Protein AF-A0AAD4DX85-F1 (afdb_monomer)

Structure (mmCIF, N/CA/C/O backbone):
data_AF-A0AAD4DX85-F1
#
_entry.id   AF-A0AAD4DX85-F1
#
loop_
_atom_site.group_PDB
_atom_site.id
_atom_site.type_symbol
_atom_site.label_atom_id
_atom_site.label_alt_id
_atom_site.label_comp_id
_atom_site.label_asym_id
_atom_site.label_entity_id
_atom_site.label_seq_id
_atom_site.pdbx_PDB_ins_code
_atom_site.Cartn_x
_atom_site.Cartn_y
_atom_site.Cartn_z
_atom_site.occupancy
_atom_site.B_iso_or_equiv
_atom_site.auth_seq_id
_atom_site.auth_comp_id
_atom_site.auth_asym_id
_atom_site.auth_atom_id
_atom_site.pdbx_PDB_model_num
ATOM 1 N N . MET A 1 1 ? 12.065 1.877 -24.919 1.00 55.09 1 MET A N 1
ATOM 2 C CA . MET A 1 1 ? 12.012 2.393 -23.532 1.00 55.09 1 MET A CA 1
ATOM 3 C C . MET A 1 1 ? 12.145 1.267 -22.527 1.00 55.09 1 MET A C 1
ATOM 5 O O . MET A 1 1 ? 13.193 1.186 -21.916 1.00 55.09 1 MET A O 1
ATOM 9 N N . VAL A 1 2 ? 11.171 0.356 -22.414 1.00 57.22 2 VAL A N 1
ATOM 10 C CA . VAL A 1 2 ? 11.347 -0.847 -21.574 1.00 57.22 2 VAL A CA 1
ATOM 11 C C . VAL A 1 2 ? 12.544 -1.680 -22.058 1.00 57.22 2 VAL A C 1
ATOM 13 O O . VAL A 1 2 ? 13.349 -2.118 -21.251 1.00 57.22 2 VAL A O 1
ATOM 16 N N . ASP A 1 3 ? 12.752 -1.772 -23.375 1.00 58.81 3 ASP A N 1
ATOM 17 C CA . ASP A 1 3 ? 13.933 -2.438 -23.949 1.00 58.81 3 ASP A CA 1
ATOM 18 C C . ASP A 1 3 ? 15.258 -1.731 -23.606 1.00 58.81 3 ASP A C 1
ATOM 20 O O . ASP A 1 3 ? 16.285 -2.385 -23.517 1.00 58.81 3 ASP A O 1
ATOM 24 N N . TYR A 1 4 ? 15.232 -0.417 -23.342 1.00 59.56 4 TYR A N 1
ATOM 25 C CA . TYR A 1 4 ? 16.415 0.343 -22.914 1.00 59.56 4 TYR A CA 1
ATOM 26 C C . TYR A 1 4 ? 16.796 0.020 -21.460 1.00 59.56 4 TYR A C 1
ATOM 28 O O . TYR A 1 4 ? 17.973 0.045 -21.131 1.00 59.56 4 TYR A O 1
ATOM 36 N N . LEU A 1 5 ? 15.838 -0.367 -20.602 1.00 59.44 5 LEU A N 1
ATOM 37 C CA . LEU A 1 5 ? 16.135 -0.853 -19.243 1.00 59.44 5 LEU A CA 1
ATOM 38 C C . LEU A 1 5 ? 16.925 -2.167 -19.235 1.00 59.44 5 LEU A C 1
ATOM 40 O O . LEU A 1 5 ? 17.551 -2.481 -18.226 1.00 59.44 5 LEU A O 1
ATOM 44 N N . ASN A 1 6 ? 16.920 -2.932 -20.333 1.00 59.62 6 ASN A N 1
ATOM 45 C CA . ASN A 1 6 ? 17.758 -4.127 -20.438 1.00 59.62 6 ASN A CA 1
ATOM 46 C C . ASN A 1 6 ? 19.248 -3.788 -20.553 1.00 59.62 6 ASN A C 1
ATOM 48 O O . ASN A 1 6 ? 20.067 -4.549 -20.040 1.00 59.62 6 ASN A O 1
ATOM 52 N N . ASP A 1 7 ? 19.579 -2.644 -21.153 1.00 56.16 7 ASP A N 1
ATOM 53 C CA . ASP A 1 7 ? 20.959 -2.205 -21.387 1.00 56.16 7 ASP A CA 1
ATOM 54 C C . ASP A 1 7 ? 21.532 -1.384 -20.210 1.00 56.16 7 ASP A C 1
ATOM 56 O O . ASP A 1 7 ? 22.743 -1.196 -20.107 1.00 56.16 7 ASP A O 1
ATOM 60 N N . ILE A 1 8 ? 20.687 -0.955 -19.261 1.00 54.12 8 ILE A N 1
ATOM 61 C CA . ILE A 1 8 ? 21.055 -0.090 -18.117 1.00 54.12 8 ILE A CA 1
ATOM 62 C C . ILE A 1 8 ? 21.636 -0.883 -16.925 1.00 54.12 8 ILE A C 1
ATOM 64 O O . ILE A 1 8 ? 21.691 -0.429 -15.788 1.00 54.12 8 ILE A O 1
ATOM 68 N N . TYR A 1 9 ? 22.171 -2.076 -17.189 1.00 52.00 9 TYR A N 1
ATOM 69 C CA . TYR A 1 9 ? 23.154 -2.690 -16.286 1.00 52.00 9 TYR A CA 1
ATOM 70 C C . TYR A 1 9 ? 24.551 -2.044 -16.403 1.00 52.00 9 TYR A C 1
ATOM 72 O O . TYR A 1 9 ? 25.460 -2.416 -15.668 1.00 52.00 9 TYR A O 1
ATOM 80 N N . SER A 1 10 ? 24.725 -1.083 -17.316 1.00 54.19 10 SER A N 1
ATOM 81 C CA . SER A 1 10 ? 25.970 -0.350 -17.553 1.00 54.19 10 SER A CA 1
ATOM 82 C C . SER A 1 10 ? 25.937 1.023 -16.874 1.00 54.19 10 SER A C 1
ATOM 84 O O . SER A 1 10 ? 25.519 1.965 -17.532 1.00 54.19 10 SER A O 1
ATOM 86 N N . ASP A 1 11 ? 26.372 1.126 -15.609 1.00 59.41 11 ASP A N 1
ATOM 87 C CA . ASP A 1 11 ? 26.824 2.319 -14.841 1.00 59.41 11 ASP A CA 1
ATOM 88 C C . ASP A 1 11 ? 26.038 3.662 -14.911 1.00 59.41 11 ASP A C 1
ATOM 90 O O . ASP A 1 11 ? 26.372 4.605 -14.194 1.00 59.41 11 ASP A O 1
ATOM 94 N N . ASP A 1 12 ? 24.984 3.784 -15.717 1.00 72.44 12 ASP A N 1
ATOM 95 C CA . ASP A 1 12 ? 24.254 5.021 -15.993 1.00 72.44 12 ASP A CA 1
ATOM 96 C C . ASP A 1 12 ? 22.939 5.042 -15.212 1.00 72.44 12 ASP A C 1
ATOM 98 O O . ASP A 1 12 ? 21.836 4.800 -15.716 1.00 72.44 12 ASP A O 1
ATOM 102 N N . HIS A 1 13 ? 23.088 5.290 -13.914 1.00 72.00 13 HIS A N 1
ATOM 103 C CA . HIS A 1 13 ? 21.969 5.421 -12.992 1.00 72.00 13 HIS A CA 1
ATOM 104 C C . HIS A 1 13 ? 21.065 6.621 -13.329 1.00 72.00 13 HIS A C 1
ATOM 106 O O . HIS A 1 13 ? 19.869 6.564 -13.059 1.00 72.00 13 HIS A O 1
ATOM 112 N N . GLU A 1 14 ? 21.576 7.666 -13.982 1.00 76.81 14 GLU A N 1
ATOM 113 C CA . GLU A 1 14 ? 20.769 8.831 -14.370 1.00 76.81 14 GLU A CA 1
ATOM 114 C C . GLU A 1 14 ? 19.783 8.473 -15.492 1.00 76.81 14 GLU A C 1
ATOM 116 O O . GLU A 1 14 ? 18.582 8.726 -15.379 1.00 76.81 14 GLU A O 1
ATOM 121 N N . ALA A 1 15 ? 20.242 7.766 -16.531 1.00 77.75 15 ALA A N 1
ATOM 122 C CA . ALA A 1 15 ? 19.347 7.283 -17.584 1.00 77.75 15 ALA A CA 1
ATOM 123 C C . ALA A 1 15 ? 18.287 6.304 -17.041 1.00 77.75 15 ALA A C 1
ATOM 125 O O . ALA A 1 15 ? 17.124 6.344 -17.456 1.00 77.75 15 ALA A O 1
ATOM 126 N N . ALA A 1 16 ? 18.665 5.440 -16.088 1.00 76.19 16 ALA A N 1
ATOM 127 C CA . ALA A 1 16 ? 17.730 4.529 -15.423 1.00 76.19 16 ALA A CA 1
ATOM 128 C C . ALA A 1 16 ? 16.630 5.293 -14.673 1.00 76.19 16 ALA A C 1
ATOM 130 O O . ALA A 1 16 ? 15.452 4.937 -14.758 1.00 76.19 16 ALA A O 1
ATOM 131 N N . TYR A 1 17 ? 17.023 6.347 -13.957 1.00 77.12 17 TYR A N 1
ATOM 132 C CA . TYR A 1 17 ? 16.130 7.205 -13.190 1.00 77.12 17 TYR A CA 1
ATOM 133 C C . TYR A 1 17 ? 15.088 7.877 -14.092 1.00 77.12 17 TYR A C 1
ATOM 135 O O . TYR A 1 17 ? 13.884 7.735 -13.853 1.00 77.12 17 TYR A O 1
ATOM 143 N N . ASP A 1 18 ? 15.533 8.523 -15.172 1.00 79.06 18 ASP A N 1
ATOM 144 C CA . ASP A 1 18 ? 14.651 9.200 -16.129 1.00 79.06 18 ASP A CA 1
ATOM 145 C C . ASP A 1 18 ? 13.662 8.230 -16.782 1.00 79.06 18 ASP A C 1
ATOM 147 O O . ASP A 1 18 ? 12.478 8.540 -16.947 1.00 79.06 18 ASP A O 1
ATOM 151 N N . ILE A 1 19 ? 14.119 7.020 -17.117 1.00 80.88 19 ILE A N 1
ATOM 152 C CA . ILE A 1 19 ? 13.256 6.002 -17.717 1.00 80.88 19 ILE A CA 1
ATOM 153 C C . ILE A 1 19 ? 12.228 5.481 -16.712 1.00 80.88 19 ILE A C 1
ATOM 155 O O . ILE A 1 19 ? 11.072 5.307 -17.095 1.00 80.88 19 ILE A O 1
ATOM 159 N N . LEU A 1 20 ? 12.594 5.261 -15.446 1.00 78.69 20 LEU A N 1
ATOM 160 C CA . LEU A 1 20 ? 11.643 4.851 -14.406 1.00 78.69 20 LEU A CA 1
ATOM 161 C C . LEU A 1 20 ? 10.568 5.919 -14.182 1.00 78.69 20 LEU A C 1
ATOM 163 O O . LEU A 1 20 ? 9.380 5.589 -14.149 1.00 78.69 20 LEU A O 1
ATOM 167 N N . LEU A 1 21 ? 10.962 7.194 -14.108 1.00 74.19 21 LEU A N 1
ATOM 168 C CA . LEU A 1 21 ? 10.012 8.301 -14.008 1.00 74.19 21 LEU A CA 1
ATOM 169 C C . LEU A 1 21 ? 9.076 8.347 -15.216 1.00 74.19 21 LEU A C 1
ATOM 171 O O . LEU A 1 21 ? 7.859 8.420 -15.050 1.00 74.19 21 LEU A O 1
ATOM 175 N N . LEU A 1 22 ? 9.626 8.254 -16.427 1.00 78.75 22 LEU A N 1
ATOM 176 C CA . LEU A 1 22 ? 8.833 8.308 -17.650 1.00 78.75 22 LEU A CA 1
ATOM 177 C C . LEU A 1 22 ? 7.888 7.104 -17.759 1.00 78.75 22 LEU A C 1
ATOM 179 O O . LEU A 1 22 ? 6.725 7.276 -18.115 1.00 78.75 22 LEU A O 1
ATOM 183 N N . LEU A 1 23 ? 8.331 5.899 -17.397 1.00 72.88 23 LEU A N 1
ATOM 184 C CA . LEU A 1 23 ? 7.483 4.704 -17.400 1.00 72.88 23 LEU A CA 1
ATOM 185 C C . LEU A 1 23 ? 6.341 4.792 -16.386 1.00 72.88 23 LEU A C 1
ATOM 187 O O . LEU A 1 23 ? 5.237 4.367 -16.711 1.00 72.88 23 LEU A O 1
ATOM 191 N N . GLY A 1 24 ? 6.568 5.402 -15.218 1.00 67.00 24 GLY A N 1
ATOM 192 C CA . GLY A 1 24 ? 5.498 5.687 -14.257 1.00 67.00 24 GLY A CA 1
ATOM 193 C C . GLY A 1 24 ? 4.397 6.582 -14.840 1.00 67.00 24 GLY A C 1
ATOM 194 O O . GLY A 1 24 ? 3.227 6.420 -14.515 1.00 67.00 24 GLY A O 1
ATOM 195 N N . THR A 1 25 ? 4.736 7.490 -15.759 1.00 68.44 25 THR A N 1
ATOM 196 C CA . THR A 1 25 ? 3.749 8.400 -16.371 1.00 68.44 25 THR A CA 1
ATOM 197 C C . THR A 1 25 ? 2.939 7.785 -17.513 1.00 68.44 25 THR A C 1
ATOM 199 O O . THR A 1 25 ? 1.884 8.316 -17.870 1.00 68.44 25 THR A O 1
ATOM 202 N N . ILE A 1 26 ? 3.386 6.666 -18.095 1.00 63.41 26 ILE A N 1
ATOM 203 C CA . ILE A 1 26 ? 2.712 6.044 -19.241 1.00 63.41 26 ILE A CA 1
ATOM 204 C C . ILE A 1 26 ? 1.603 5.122 -18.724 1.00 63.41 26 ILE A C 1
ATOM 206 O O . ILE A 1 26 ? 1.774 3.910 -18.598 1.00 63.41 26 ILE A O 1
ATOM 210 N N . LYS A 1 27 ? 0.428 5.698 -18.452 1.00 55.97 27 LYS A N 1
ATOM 211 C CA . LYS A 1 27 ? -0.787 4.918 -18.188 1.00 55.97 27 LYS A CA 1
ATOM 212 C C . LYS A 1 27 ? -1.213 4.154 -19.449 1.00 55.97 27 LYS A C 1
ATOM 214 O O . LYS A 1 27 ? -1.561 4.755 -20.464 1.00 55.97 27 LYS A O 1
ATOM 219 N N . GLY A 1 28 ? -1.217 2.823 -19.370 1.00 58.88 28 GLY A N 1
ATOM 220 C CA . GLY A 1 28 ? -2.165 1.995 -20.124 1.00 58.88 28 GLY A CA 1
ATOM 221 C C . GLY A 1 28 ? -1.907 1.689 -21.608 1.00 58.88 28 GLY A C 1
ATOM 222 O O . GLY A 1 28 ? -2.867 1.647 -22.370 1.00 58.88 28 GLY A O 1
ATOM 223 N N . SER A 1 29 ? -0.681 1.399 -22.068 1.00 54.22 29 SER A N 1
ATOM 224 C CA . SER A 1 29 ? -0.521 0.840 -23.438 1.00 54.22 29 SER A CA 1
ATOM 225 C C . SER A 1 29 ? 0.680 -0.087 -23.674 1.00 54.22 29 SER A C 1
ATOM 227 O O . SER A 1 29 ? 1.169 -0.229 -24.799 1.00 54.22 29 SER A O 1
ATOM 229 N N . CYS A 1 30 ? 1.166 -0.773 -22.640 1.00 64.62 30 CYS A N 1
ATOM 230 C CA . CYS A 1 30 ? 2.193 -1.797 -22.828 1.00 64.62 30 CYS A CA 1
ATOM 231 C C . CYS A 1 30 ? 1.563 -3.122 -23.281 1.00 64.62 30 CYS A C 1
ATOM 233 O O . CYS A 1 30 ? 0.614 -3.609 -22.679 1.00 64.62 30 CYS A O 1
ATOM 235 N N . SER A 1 31 ? 2.124 -3.745 -24.323 1.00 73.69 31 SER A N 1
ATOM 236 C CA . SER A 1 31 ? 1.827 -5.149 -24.644 1.00 73.69 31 SER A CA 1
ATOM 237 C C . SER A 1 31 ? 2.164 -6.052 -23.444 1.00 73.69 31 SER A C 1
ATOM 239 O O . SER A 1 31 ? 3.129 -5.727 -22.747 1.00 73.69 31 SER A O 1
ATOM 241 N N . PRO A 1 32 ? 1.521 -7.222 -23.265 1.00 73.19 32 PRO A N 1
ATOM 242 C CA . PRO A 1 32 ? 1.773 -8.110 -22.120 1.00 73.19 32 PRO A CA 1
ATOM 243 C C . PRO A 1 32 ? 3.260 -8.416 -21.866 1.00 73.19 32 PRO A C 1
ATOM 245 O O . PRO A 1 32 ? 3.743 -8.289 -20.746 1.00 73.19 32 PRO A O 1
ATOM 248 N N . ALA A 1 33 ? 4.041 -8.683 -22.920 1.00 74.56 33 ALA A N 1
ATOM 249 C CA . ALA A 1 33 ? 5.487 -8.915 -22.804 1.00 74.56 33 ALA A CA 1
ATOM 250 C C . ALA A 1 33 ? 6.266 -7.708 -22.236 1.00 74.56 33 ALA A C 1
ATOM 252 O O . ALA A 1 33 ? 7.213 -7.869 -21.470 1.00 74.56 33 ALA A O 1
ATOM 253 N N . LYS A 1 34 ? 5.850 -6.484 -22.582 1.00 79.50 34 LYS A N 1
ATOM 254 C CA . LYS A 1 34 ? 6.447 -5.242 -22.064 1.00 79.50 34 LYS A CA 1
ATOM 255 C C . LYS A 1 34 ? 6.016 -4.967 -20.629 1.00 79.50 34 LYS A C 1
ATOM 257 O O . LYS A 1 34 ? 6.797 -4.398 -19.881 1.00 79.50 34 LYS A O 1
ATOM 262 N N . GLN A 1 35 ? 4.804 -5.373 -20.251 1.00 79.31 35 GLN A N 1
ATOM 263 C CA . GLN A 1 35 ? 4.334 -5.293 -18.871 1.00 79.31 35 GLN A CA 1
ATOM 264 C C . GLN A 1 35 ? 5.124 -6.244 -17.970 1.00 79.31 35 GLN A C 1
ATOM 266 O O . GLN A 1 35 ? 5.597 -5.818 -16.922 1.00 79.31 35 GLN A O 1
ATOM 271 N N . HIS A 1 36 ? 5.347 -7.487 -18.411 1.00 82.94 36 HIS A N 1
ATOM 272 C CA . HIS A 1 36 ? 6.206 -8.431 -17.695 1.00 82.94 36 HIS A CA 1
ATOM 273 C C . HIS A 1 36 ? 7.599 -7.848 -17.462 1.00 82.94 36 HIS A C 1
ATOM 275 O O . HIS A 1 36 ? 8.056 -7.763 -16.325 1.00 82.94 36 HIS A O 1
ATOM 281 N N . LEU A 1 37 ? 8.235 -7.365 -18.533 1.00 83.06 37 LEU A N 1
ATOM 282 C CA . LEU A 1 37 ? 9.565 -6.779 -18.442 1.00 83.06 37 LEU A CA 1
ATOM 283 C C . LEU A 1 37 ? 9.593 -5.517 -17.564 1.00 83.06 37 LEU A C 1
ATOM 285 O O . LEU A 1 37 ? 10.543 -5.305 -16.820 1.00 83.06 37 LEU A O 1
ATOM 289 N N . PHE A 1 38 ? 8.552 -4.688 -17.616 1.00 84.19 38 PHE A N 1
ATOM 290 C CA . PHE A 1 38 ? 8.436 -3.509 -16.761 1.00 84.19 38 PHE A CA 1
ATOM 291 C C . PHE A 1 38 ? 8.401 -3.876 -15.274 1.00 84.19 38 PHE A C 1
ATOM 293 O O . PHE A 1 38 ? 9.186 -3.329 -14.503 1.00 84.19 38 PHE A O 1
ATOM 300 N N . ILE A 1 39 ? 7.543 -4.820 -14.877 1.00 87.12 39 ILE A N 1
ATOM 301 C CA . ILE A 1 39 ? 7.452 -5.268 -13.482 1.00 87.12 39 ILE A CA 1
ATOM 302 C C . ILE A 1 39 ? 8.769 -5.904 -13.024 1.00 87.12 39 ILE A C 1
ATOM 304 O O . ILE A 1 39 ? 9.253 -5.587 -11.940 1.00 87.12 39 ILE A O 1
ATOM 308 N N . GLU A 1 40 ? 9.368 -6.768 -13.845 1.00 88.00 40 GLU A N 1
ATOM 309 C CA . GLU A 1 40 ? 10.651 -7.410 -13.538 1.00 88.00 40 GLU A CA 1
ATOM 310 C C . GLU A 1 40 ? 11.739 -6.364 -13.248 1.00 88.00 40 GLU A C 1
ATOM 312 O O . GLU A 1 40 ? 12.484 -6.470 -12.272 1.00 88.00 40 GLU A O 1
ATOM 317 N N . ARG A 1 41 ? 11.779 -5.293 -14.049 1.00 86.44 41 ARG A N 1
ATOM 318 C CA . ARG A 1 41 ? 12.723 -4.187 -13.862 1.00 86.44 41 ARG A CA 1
ATOM 319 C C . ARG A 1 41 ? 12.398 -3.329 -12.648 1.00 86.44 41 ARG A C 1
ATOM 321 O O . ARG A 1 41 ? 13.322 -2.957 -11.935 1.00 86.44 41 ARG A O 1
ATOM 328 N N . LEU A 1 42 ? 11.122 -3.054 -12.376 1.00 89.88 42 LEU A N 1
ATOM 329 C CA . LEU A 1 42 ? 10.715 -2.360 -11.152 1.00 89.88 42 LEU A CA 1
ATOM 330 C C . LEU A 1 42 ? 11.212 -3.095 -9.906 1.00 89.88 42 LEU A C 1
ATOM 332 O O . LEU A 1 42 ? 11.820 -2.474 -9.038 1.00 89.88 42 LEU A O 1
ATOM 336 N N . ILE A 1 43 ? 10.991 -4.410 -9.843 1.00 92.06 43 ILE A N 1
ATOM 337 C CA . ILE A 1 43 ? 11.439 -5.259 -8.733 1.00 92.06 43 ILE A CA 1
ATOM 338 C C . ILE A 1 43 ? 12.961 -5.190 -8.599 1.00 92.06 43 ILE A C 1
ATOM 340 O O . ILE A 1 43 ? 13.464 -4.899 -7.517 1.00 92.06 43 ILE A O 1
ATOM 344 N N . ALA A 1 44 ? 13.692 -5.385 -9.701 1.00 90.19 44 ALA A N 1
ATOM 345 C CA . ALA A 1 44 ? 15.151 -5.336 -9.692 1.00 90.19 44 ALA A CA 1
ATOM 346 C C . ALA A 1 44 ? 15.690 -3.977 -9.211 1.00 9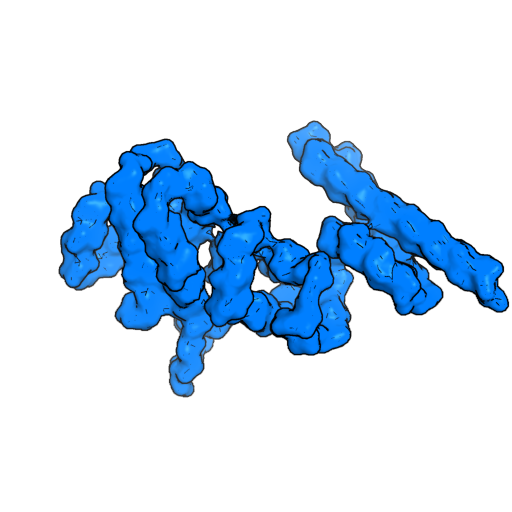0.19 44 ALA A C 1
ATOM 348 O O . ALA A 1 44 ? 16.636 -3.937 -8.431 1.00 90.19 44 ALA A O 1
ATOM 349 N N . CYS A 1 45 ? 15.075 -2.864 -9.623 1.00 90.44 45 CYS A N 1
ATOM 350 C CA . CYS A 1 45 ? 15.475 -1.519 -9.202 1.00 90.44 45 CYS A CA 1
ATOM 351 C C . CYS A 1 45 ? 15.134 -1.196 -7.738 1.00 90.44 45 CYS A C 1
ATOM 353 O O . CYS A 1 45 ? 15.668 -0.227 -7.204 1.00 90.44 45 CYS A O 1
ATOM 355 N N . MET A 1 46 ? 14.266 -1.974 -7.087 1.00 91.94 46 MET A N 1
ATOM 356 C CA . MET A 1 46 ? 13.940 -1.835 -5.663 1.00 91.94 46 MET A CA 1
ATOM 357 C C . MET A 1 46 ? 14.831 -2.692 -4.744 1.00 91.94 46 MET A C 1
ATOM 359 O O . MET A 1 46 ? 14.758 -2.553 -3.518 1.00 91.94 46 MET A O 1
ATOM 363 N N . ASP A 1 47 ? 15.703 -3.532 -5.312 1.00 88.56 47 ASP A N 1
ATOM 364 C CA . ASP A 1 47 ? 16.634 -4.375 -4.559 1.00 88.56 47 ASP A CA 1
ATOM 365 C C . ASP A 1 47 ? 17.567 -3.543 -3.667 1.00 88.56 47 ASP A C 1
ATOM 367 O O . ASP A 1 47 ? 18.056 -2.483 -4.055 1.00 88.56 47 ASP A O 1
ATOM 371 N N . SER A 1 48 ? 17.848 -4.045 -2.465 1.00 84.38 48 SER A N 1
ATOM 372 C CA . SER A 1 48 ? 18.677 -3.374 -1.454 1.00 84.38 48 SER A CA 1
ATOM 373 C C . SER A 1 48 ? 20.083 -2.959 -1.917 1.00 84.38 48 SER A C 1
ATOM 375 O O . SER A 1 48 ? 20.645 -2.021 -1.352 1.00 84.38 48 SER A O 1
ATOM 377 N N . ASN A 1 49 ? 20.640 -3.616 -2.939 1.00 85.25 49 ASN A N 1
ATOM 378 C CA . ASN A 1 49 ? 21.959 -3.305 -3.495 1.00 85.25 49 ASN A CA 1
ATOM 379 C C . ASN A 1 49 ? 21.938 -2.130 -4.487 1.00 85.25 49 ASN A C 1
ATOM 381 O O . ASN A 1 49 ? 22.993 -1.671 -4.923 1.00 85.25 49 ASN A O 1
ATOM 385 N N . ILE A 1 50 ? 20.752 -1.643 -4.858 1.00 85.69 50 ILE A N 1
ATOM 386 C CA . ILE A 1 50 ? 20.577 -0.539 -5.801 1.00 85.69 50 ILE A CA 1
ATOM 387 C C . ILE A 1 50 ? 20.664 0.813 -5.067 1.00 85.69 50 ILE A C 1
ATOM 389 O O . ILE A 1 50 ? 20.140 0.956 -3.952 1.00 85.69 50 ILE A O 1
ATOM 393 N N . PRO A 1 51 ? 21.287 1.848 -5.673 1.00 84.19 51 PRO A N 1
ATOM 394 C CA . PRO A 1 51 ? 21.336 3.188 -5.095 1.00 84.19 51 PRO A CA 1
ATOM 395 C C . PRO A 1 51 ? 19.962 3.709 -4.646 1.00 84.19 51 PRO A C 1
ATOM 397 O O . PRO A 1 51 ? 18.951 3.508 -5.318 1.00 84.19 51 PRO A O 1
ATOM 400 N N . PHE A 1 52 ? 19.919 4.417 -3.510 1.00 82.38 52 PHE A N 1
ATOM 401 C CA . PHE A 1 52 ? 18.658 4.845 -2.879 1.00 82.38 52 PHE A CA 1
ATOM 402 C C . PHE A 1 52 ? 17.742 5.641 -3.829 1.00 82.38 52 PHE A C 1
ATOM 404 O O . PHE A 1 52 ? 16.524 5.484 -3.786 1.00 82.38 52 PHE A O 1
ATOM 411 N N . HIS A 1 53 ? 18.311 6.502 -4.682 1.00 82.06 53 HIS A N 1
ATOM 412 C CA . HIS A 1 53 ? 17.537 7.377 -5.565 1.00 82.06 53 HIS A CA 1
ATOM 413 C C . HIS A 1 53 ? 16.824 6.567 -6.651 1.00 82.06 53 HIS A C 1
ATOM 415 O O . HIS A 1 53 ? 15.680 6.870 -6.982 1.00 82.06 53 HIS A O 1
ATOM 421 N N . LEU A 1 54 ? 17.457 5.495 -7.135 1.00 85.88 54 LEU A N 1
ATOM 422 C CA . LEU A 1 54 ? 16.853 4.551 -8.071 1.00 85.88 54 LEU A CA 1
ATOM 423 C C . LEU A 1 54 ? 15.766 3.710 -7.422 1.00 85.88 54 LEU A C 1
ATOM 425 O O . LEU A 1 54 ? 14.692 3.565 -8.001 1.00 85.88 54 LEU A O 1
ATOM 429 N N . ARG A 1 55 ? 15.997 3.234 -6.195 1.00 90.19 55 ARG A N 1
ATOM 430 C CA . ARG A 1 55 ? 14.959 2.544 -5.419 1.00 90.19 55 ARG A CA 1
ATOM 431 C C . ARG A 1 55 ? 13.727 3.427 -5.225 1.00 90.19 55 ARG A C 1
ATOM 433 O O . ARG A 1 55 ? 12.603 2.978 -5.424 1.00 90.19 55 ARG A O 1
ATOM 440 N N . HIS A 1 56 ? 13.930 4.705 -4.902 1.00 88.19 56 HIS A N 1
ATOM 441 C CA . HIS A 1 56 ? 12.836 5.664 -4.754 1.00 88.19 56 HIS A CA 1
ATOM 442 C C . HIS A 1 56 ? 12.134 5.952 -6.093 1.00 88.19 56 HIS A C 1
ATOM 444 O O . HIS A 1 56 ? 10.905 5.989 -6.142 1.00 88.19 56 HIS A O 1
ATOM 450 N N . ALA A 1 57 ? 12.877 6.098 -7.193 1.00 89.12 57 ALA A N 1
ATOM 451 C CA . ALA A 1 57 ? 12.286 6.254 -8.523 1.00 89.12 57 ALA A CA 1
ATOM 452 C C . ALA A 1 57 ? 11.428 5.044 -8.914 1.00 89.12 57 ALA A C 1
ATOM 454 O O . ALA A 1 57 ? 10.313 5.214 -9.405 1.00 89.12 57 ALA A O 1
ATOM 455 N N . ALA A 1 58 ? 11.910 3.831 -8.632 1.00 91.69 58 ALA A N 1
ATOM 456 C CA . ALA A 1 58 ? 11.172 2.597 -8.868 1.00 91.69 58 ALA A CA 1
ATOM 457 C C . ALA A 1 58 ? 9.904 2.517 -8.004 1.00 91.69 58 ALA A C 1
ATOM 459 O O . ALA A 1 58 ? 8.835 2.208 -8.527 1.00 91.69 58 ALA A O 1
ATOM 460 N N . LEU A 1 59 ? 9.979 2.892 -6.722 1.00 93.25 59 LEU A N 1
ATOM 461 C CA . LEU A 1 59 ? 8.801 2.987 -5.855 1.00 93.25 59 LEU A CA 1
ATOM 462 C C . LEU A 1 59 ? 7.775 3.990 -6.404 1.00 93.25 59 LEU A C 1
ATOM 464 O O . LEU A 1 59 ? 6.583 3.702 -6.435 1.00 93.25 59 LEU A O 1
ATOM 468 N N . ARG A 1 60 ? 8.220 5.152 -6.892 1.00 91.00 60 ARG A N 1
ATOM 469 C CA . ARG A 1 60 ? 7.337 6.168 -7.488 1.00 91.00 60 ARG A CA 1
ATOM 470 C C . ARG A 1 60 ? 6.706 5.700 -8.805 1.00 91.00 60 ARG A C 1
ATOM 472 O O . ARG A 1 60 ? 5.549 6.011 -9.094 1.00 91.00 60 ARG A O 1
ATOM 479 N N . ALA A 1 61 ? 7.443 4.932 -9.599 1.00 90.62 61 ALA A N 1
ATOM 480 C CA . ALA A 1 61 ? 6.911 4.303 -10.799 1.00 90.62 61 ALA A CA 1
ATOM 481 C C . ALA A 1 61 ? 5.863 3.229 -10.451 1.00 90.62 61 ALA A C 1
ATOM 483 O O . ALA A 1 61 ? 4.790 3.215 -11.052 1.00 90.62 61 ALA A O 1
ATOM 484 N N . ALA A 1 62 ? 6.117 2.402 -9.429 1.00 92.44 62 ALA A N 1
ATOM 485 C CA . ALA A 1 62 ? 5.143 1.442 -8.905 1.00 92.44 62 ALA A CA 1
ATOM 486 C C . ALA A 1 62 ? 3.886 2.143 -8.364 1.00 92.44 62 ALA A C 1
ATOM 488 O O . ALA A 1 62 ? 2.770 1.726 -8.659 1.00 92.44 62 ALA A O 1
ATOM 489 N N . HIS A 1 63 ? 4.055 3.259 -7.650 1.00 92.56 63 HIS A N 1
ATOM 490 C CA . HIS A 1 63 ? 2.958 4.109 -7.182 1.00 92.56 63 HIS A CA 1
ATOM 491 C C . HIS A 1 63 ? 2.068 4.605 -8.320 1.00 92.56 63 HIS A C 1
ATOM 493 O O . HIS A 1 63 ? 0.840 4.594 -8.204 1.00 92.56 63 HIS A O 1
ATOM 499 N N . SER A 1 64 ? 2.671 4.994 -9.439 1.00 88.38 64 SER A N 1
ATOM 500 C CA . SER A 1 64 ? 1.921 5.494 -10.591 1.00 88.38 64 SER A CA 1
ATOM 501 C C . SER A 1 64 ? 1.099 4.398 -11.284 1.00 88.38 64 SER A C 1
ATOM 503 O O . SER A 1 64 ? 0.050 4.704 -11.847 1.00 88.38 64 SER A O 1
ATOM 505 N N . ALA A 1 65 ? 1.539 3.137 -11.186 1.00 88.81 65 ALA A N 1
ATOM 506 C CA . ALA A 1 65 ? 0.887 1.946 -11.743 1.00 88.81 65 ALA A CA 1
ATOM 507 C C . ALA A 1 65 ? 0.096 1.124 -10.699 1.00 88.81 65 ALA A C 1
ATOM 509 O O . ALA A 1 65 ? -0.234 -0.042 -10.930 1.00 88.81 65 ALA A O 1
ATOM 510 N N . ARG A 1 66 ? -0.156 1.686 -9.508 1.00 91.94 66 ARG A N 1
ATOM 511 C CA . ARG A 1 66 ? -0.662 0.930 -8.348 1.00 91.94 66 ARG A CA 1
ATOM 512 C C . ARG A 1 66 ? -2.036 0.298 -8.562 1.00 91.94 66 ARG A C 1
ATOM 514 O O . ARG A 1 66 ? -2.271 -0.780 -8.037 1.00 91.94 66 ARG A O 1
ATOM 521 N N . GLU A 1 67 ? -2.933 0.935 -9.316 1.00 88.25 67 GLU A N 1
ATOM 522 C CA . GLU A 1 67 ? -4.289 0.411 -9.540 1.00 88.25 67 GLU A CA 1
ATOM 523 C C . GLU A 1 67 ? -4.256 -0.790 -10.499 1.00 88.25 67 GLU A C 1
ATOM 525 O O . GLU A 1 67 ? -4.939 -1.794 -10.281 1.00 88.25 67 GLU A O 1
ATOM 530 N N . GLU A 1 68 ? -3.405 -0.728 -11.527 1.00 87.50 68 GLU A N 1
ATOM 531 C CA . GLU A 1 68 ? -3.157 -1.841 -12.442 1.00 87.50 68 GLU A CA 1
ATOM 532 C C . GLU A 1 68 ? -2.489 -3.018 -11.724 1.00 87.50 68 GLU A C 1
ATOM 534 O O . GLU A 1 68 ? -2.864 -4.169 -11.943 1.00 87.50 68 GLU A O 1
ATOM 539 N N . ILE A 1 69 ? -1.529 -2.739 -10.836 1.00 90.38 69 ILE A N 1
ATOM 540 C CA . ILE A 1 69 ? -0.882 -3.759 -10.001 1.00 90.38 69 ILE A CA 1
ATOM 541 C C . ILE A 1 69 ? -1.884 -4.353 -8.998 1.00 90.38 69 ILE A C 1
ATOM 543 O O . ILE A 1 69 ? -1.909 -5.566 -8.808 1.00 90.38 69 ILE A O 1
ATOM 547 N N . ALA A 1 70 ? -2.738 -3.536 -8.376 1.00 90.56 70 ALA A N 1
ATOM 548 C CA . ALA A 1 70 ? -3.750 -4.009 -7.431 1.00 90.56 70 ALA A CA 1
ATOM 549 C C . ALA A 1 70 ? -4.764 -4.955 -8.095 1.00 90.56 70 ALA A C 1
ATOM 551 O O . ALA A 1 70 ? -5.221 -5.905 -7.461 1.00 90.56 70 ALA A O 1
ATOM 552 N N . SER A 1 71 ? -5.055 -4.755 -9.382 1.00 89.50 71 SER A N 1
ATOM 553 C CA . SER A 1 71 ? -6.014 -5.547 -10.169 1.00 89.50 71 SER A CA 1
ATOM 554 C C . SER A 1 71 ? -5.386 -6.787 -10.834 1.00 89.50 71 SER A C 1
ATOM 556 O O . SER A 1 71 ? -5.784 -7.186 -11.930 1.00 89.50 71 SER A O 1
ATOM 558 N N . ILE A 1 72 ? -4.368 -7.393 -10.209 1.00 86.19 72 ILE A N 1
ATOM 559 C CA . ILE A 1 72 ? -3.556 -8.467 -10.810 1.00 86.19 72 ILE A CA 1
ATOM 560 C C . ILE A 1 72 ? -4.337 -9.749 -11.136 1.00 86.19 72 ILE A C 1
ATOM 562 O O . ILE A 1 72 ? -3.955 -10.517 -12.020 1.00 86.19 72 ILE A O 1
ATOM 566 N N . ASP A 1 73 ? -5.447 -9.987 -10.448 1.00 86.06 73 ASP A N 1
ATOM 567 C CA . ASP A 1 73 ? -6.358 -11.106 -10.691 1.00 86.06 73 ASP A CA 1
ATOM 568 C C . ASP A 1 73 ? -7.017 -11.045 -12.077 1.00 86.06 73 ASP A C 1
ATOM 570 O O . ASP A 1 73 ? -7.390 -12.084 -12.621 1.00 86.06 73 ASP A O 1
ATOM 574 N N . THR A 1 74 ? -7.078 -9.856 -12.680 1.00 86.12 74 THR A N 1
ATOM 575 C CA . THR A 1 74 ? -7.580 -9.648 -14.046 1.00 86.12 74 THR A CA 1
ATOM 576 C C . THR A 1 74 ? -6.559 -9.989 -15.140 1.00 86.12 74 THR A C 1
ATOM 578 O O . THR A 1 74 ? -6.910 -10.008 -16.319 1.00 86.12 74 THR A O 1
ATOM 581 N N . ILE A 1 75 ? -5.298 -10.272 -14.783 1.00 83.06 75 ILE A N 1
ATOM 582 C CA . ILE A 1 75 ? -4.238 -10.604 -15.745 1.00 83.06 75 ILE A CA 1
ATOM 583 C C . ILE A 1 75 ? -4.265 -12.096 -16.088 1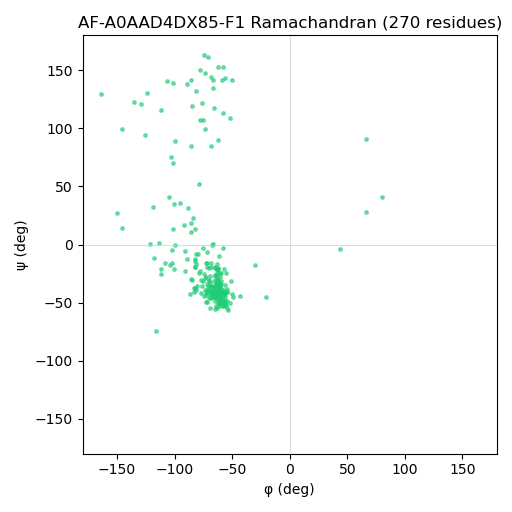.00 83.06 75 ILE A C 1
ATOM 585 O O . ILE A 1 75 ? -4.001 -12.941 -15.233 1.00 83.06 75 ILE A O 1
ATOM 589 N N . ASP A 1 76 ? -4.474 -12.426 -17.365 1.00 85.06 76 ASP A N 1
ATOM 590 C CA . ASP A 1 76 ? -4.510 -13.814 -17.863 1.00 85.06 76 ASP A CA 1
ATOM 591 C C . ASP A 1 76 ? -3.167 -14.560 -17.735 1.00 85.06 76 ASP A C 1
ATOM 593 O O . ASP A 1 76 ? -3.136 -15.784 -17.597 1.00 85.06 76 ASP A O 1
ATOM 597 N N . ASP A 1 77 ? -2.044 -13.839 -17.751 1.00 87.19 77 ASP A N 1
ATOM 598 C CA . ASP A 1 77 ? -0.706 -14.415 -17.603 1.00 87.19 77 ASP A CA 1
ATOM 599 C C . ASP A 1 77 ? -0.436 -14.838 -16.147 1.00 87.19 77 ASP A C 1
ATOM 601 O O . ASP A 1 77 ? -0.080 -14.033 -15.282 1.00 87.19 77 ASP A O 1
ATOM 605 N N . ALA A 1 78 ? -0.593 -16.138 -15.882 1.00 89.31 78 ALA A N 1
ATOM 606 C CA . ALA A 1 78 ? -0.377 -16.733 -14.566 1.00 89.31 78 ALA A CA 1
ATOM 607 C C . ALA A 1 78 ? 1.063 -16.571 -14.050 1.00 89.31 78 ALA A C 1
ATOM 609 O O . ALA A 1 78 ? 1.258 -16.405 -12.847 1.00 89.31 78 ALA A O 1
ATOM 610 N N . ARG A 1 79 ? 2.067 -16.579 -14.938 1.00 89.19 79 ARG A N 1
ATOM 611 C CA . ARG A 1 79 ? 3.476 -16.447 -14.545 1.00 89.19 79 ARG A CA 1
ATOM 612 C C . ARG A 1 79 ? 3.783 -15.016 -14.118 1.00 89.19 79 ARG A C 1
ATOM 614 O O . ARG A 1 79 ? 4.450 -14.806 -13.108 1.00 89.19 79 ARG A O 1
ATOM 621 N N . LEU A 1 80 ? 3.276 -14.038 -14.869 1.00 87.38 80 LEU A N 1
ATOM 622 C CA . LEU A 1 80 ? 3.366 -12.627 -14.493 1.00 87.38 80 LEU A CA 1
ATOM 623 C C . LEU A 1 80 ? 2.667 -12.377 -13.152 1.00 87.38 80 LEU A C 1
ATOM 625 O O . LEU A 1 80 ? 3.241 -11.736 -12.274 1.00 87.38 80 LEU A O 1
ATOM 629 N N . ARG A 1 81 ? 1.463 -12.929 -12.971 1.00 90.38 81 ARG A N 1
ATOM 630 C CA . ARG A 1 81 ? 0.700 -12.829 -11.720 1.00 90.38 81 ARG A CA 1
ATOM 631 C C . ARG A 1 81 ? 1.476 -13.386 -10.526 1.00 90.38 81 ARG A C 1
ATOM 633 O O . ARG A 1 81 ? 1.597 -12.704 -9.514 1.00 90.38 81 ARG A O 1
ATOM 640 N N . GLU A 1 82 ? 2.035 -14.588 -10.651 1.00 91.12 82 GLU A N 1
ATOM 641 C CA . GLU A 1 82 ? 2.842 -15.220 -9.599 1.00 91.12 82 GLU A CA 1
ATOM 642 C C . GLU A 1 82 ? 4.096 -14.399 -9.271 1.00 91.12 82 GLU A C 1
ATOM 644 O O . GLU A 1 82 ? 4.399 -14.175 -8.097 1.00 91.12 82 GLU A O 1
ATOM 649 N N . MET A 1 83 ? 4.797 -13.895 -10.294 1.00 91.50 83 MET A N 1
ATOM 650 C CA . MET A 1 83 ? 5.971 -13.042 -10.112 1.00 91.50 83 MET A CA 1
ATOM 651 C C . MET A 1 83 ? 5.626 -11.759 -9.350 1.00 91.50 83 MET A C 1
ATOM 653 O O . MET A 1 83 ? 6.361 -11.390 -8.434 1.00 91.50 83 MET A O 1
ATOM 657 N N . VAL A 1 84 ? 4.529 -11.093 -9.723 1.00 90.69 84 VAL A N 1
ATOM 658 C CA . VAL A 1 84 ? 4.057 -9.863 -9.075 1.00 90.69 84 VAL A CA 1
ATOM 659 C C . VAL A 1 84 ? 3.732 -10.129 -7.607 1.00 90.69 84 VAL A C 1
ATOM 661 O O . VAL A 1 84 ? 4.276 -9.457 -6.736 1.00 90.69 84 VAL A O 1
ATOM 664 N N . LEU A 1 85 ? 2.910 -11.139 -7.325 1.00 91.12 85 LEU A N 1
ATOM 665 C CA . LEU A 1 85 ? 2.494 -11.462 -5.959 1.00 91.12 85 LEU A CA 1
ATOM 666 C C . LEU A 1 85 ? 3.681 -11.855 -5.067 1.00 91.12 85 LEU A C 1
ATOM 668 O O . LEU A 1 85 ? 3.777 -11.407 -3.929 1.00 91.12 85 LEU A O 1
ATOM 672 N N . THR A 1 86 ? 4.615 -12.650 -5.593 1.00 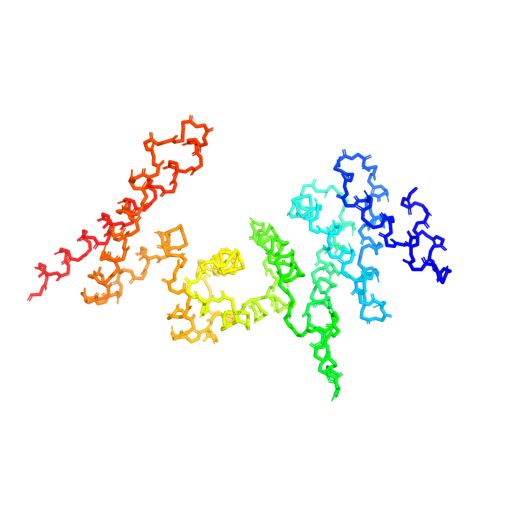91.44 86 THR A N 1
ATOM 673 C CA . THR A 1 86 ? 5.718 -13.210 -4.795 1.00 91.44 86 THR A CA 1
ATOM 674 C C . THR A 1 86 ? 6.864 -12.225 -4.583 1.00 91.44 86 THR A C 1
ATOM 676 O O . THR A 1 86 ? 7.487 -12.236 -3.527 1.00 91.44 86 THR A O 1
ATOM 679 N N . ASN A 1 87 ? 7.175 -11.387 -5.577 1.00 94.50 87 ASN A N 1
ATOM 680 C CA . ASN A 1 87 ? 8.415 -10.604 -5.568 1.00 94.50 87 ASN A CA 1
ATOM 681 C C . ASN A 1 87 ? 8.193 -9.098 -5.410 1.00 94.50 87 ASN A C 1
ATOM 683 O O . ASN A 1 87 ? 9.094 -8.407 -4.941 1.00 94.50 87 ASN A O 1
ATOM 687 N N . LEU A 1 88 ? 7.028 -8.563 -5.791 1.00 94.25 88 LEU A N 1
ATOM 688 C CA . LEU A 1 88 ? 6.810 -7.116 -5.735 1.00 94.25 88 LEU A CA 1
ATOM 689 C C . LEU A 1 88 ? 6.608 -6.621 -4.302 1.00 94.25 88 LEU A C 1
ATOM 691 O O . LEU A 1 88 ? 7.204 -5.620 -3.920 1.00 94.25 88 LEU A O 1
ATOM 695 N N . SER A 1 89 ? 5.798 -7.334 -3.518 1.00 94.31 89 SER A N 1
ATOM 696 C CA . SER A 1 89 ? 5.534 -7.033 -2.106 1.00 94.31 89 SER A CA 1
ATOM 697 C C . SER A 1 89 ? 6.834 -6.903 -1.282 1.00 94.31 89 SER A C 1
ATOM 699 O O . SER A 1 89 ? 7.119 -5.804 -0.787 1.00 94.31 89 SER A O 1
ATOM 701 N N . PRO A 1 90 ? 7.730 -7.915 -1.247 1.00 94.31 90 PRO A N 1
ATOM 702 C CA . PRO A 1 90 ? 8.987 -7.791 -0.509 1.00 94.31 90 PRO A CA 1
ATOM 703 C C . PRO A 1 90 ? 9.933 -6.729 -1.095 1.00 94.31 90 PRO A C 1
ATOM 705 O O . PRO A 1 90 ? 10.657 -6.079 -0.340 1.00 94.31 90 PRO A O 1
ATOM 708 N N . ALA A 1 91 ? 9.910 -6.494 -2.413 1.00 94.75 91 ALA A N 1
ATOM 709 C CA . ALA A 1 91 ? 10.715 -5.443 -3.040 1.00 94.75 91 ALA A CA 1
ATOM 710 C C . ALA A 1 91 ? 10.248 -4.030 -2.645 1.00 94.75 91 ALA A C 1
ATOM 712 O O . ALA A 1 91 ? 11.066 -3.161 -2.362 1.00 94.75 91 ALA A O 1
ATOM 713 N N . ILE A 1 92 ? 8.938 -3.786 -2.545 1.00 95.19 92 ILE A N 1
ATOM 714 C CA . ILE A 1 92 ? 8.413 -2.519 -2.011 1.00 95.19 92 ILE A CA 1
ATOM 715 C C . ILE A 1 92 ? 8.887 -2.335 -0.562 1.00 95.19 92 ILE A C 1
ATOM 717 O O . ILE A 1 92 ? 9.326 -1.245 -0.181 1.00 95.19 92 ILE A O 1
ATOM 721 N N . MET A 1 93 ? 8.839 -3.404 0.240 1.00 93.12 93 MET A N 1
ATOM 722 C CA . MET A 1 93 ? 9.285 -3.368 1.631 1.00 93.12 93 MET A CA 1
ATOM 723 C C . MET A 1 93 ? 10.772 -3.004 1.761 1.00 93.12 93 MET A C 1
ATOM 725 O O . MET A 1 93 ? 11.126 -2.194 2.621 1.00 93.12 93 MET A O 1
ATOM 729 N N . SER A 1 94 ? 11.651 -3.520 0.894 1.00 90.50 94 SER A N 1
ATOM 730 C CA . SER A 1 94 ? 13.093 -3.218 0.951 1.00 90.50 94 SER A CA 1
ATOM 731 C C . SER A 1 94 ? 13.437 -1.752 0.674 1.00 90.50 94 SER A C 1
ATOM 733 O O . SER A 1 94 ? 14.512 -1.293 1.071 1.00 90.50 94 SER A O 1
ATOM 735 N N . VAL A 1 95 ? 12.544 -0.991 0.031 1.00 90.94 95 VAL A N 1
ATOM 736 C CA . VAL A 1 95 ? 12.735 0.454 -0.181 1.00 90.94 95 VAL A CA 1
ATOM 737 C C . VAL A 1 95 ? 12.472 1.256 1.095 1.00 90.94 95 VAL A C 1
ATOM 739 O O . VAL A 1 95 ? 13.152 2.252 1.345 1.00 90.94 95 VAL A O 1
ATOM 742 N N . VAL A 1 96 ? 11.499 0.838 1.911 1.00 88.44 96 VAL A N 1
ATOM 743 C CA . VAL A 1 96 ? 11.060 1.593 3.100 1.00 88.44 96 VAL A CA 1
ATOM 744 C C . VAL A 1 96 ? 11.618 1.066 4.418 1.00 88.44 96 VAL A C 1
ATOM 746 O O . VAL A 1 96 ? 11.665 1.820 5.389 1.00 88.44 96 VAL A O 1
ATOM 749 N N . CYS A 1 97 ? 12.052 -0.192 4.471 1.00 80.81 97 CYS A N 1
ATOM 750 C CA . CYS A 1 97 ? 12.705 -0.807 5.625 1.00 80.81 97 CYS A CA 1
ATOM 751 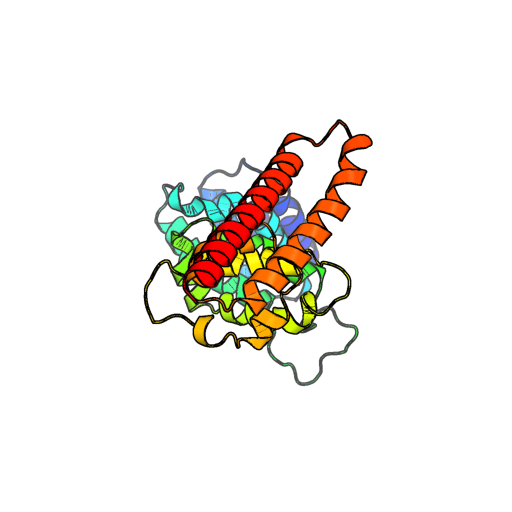C C . CYS A 1 97 ? 14.218 -0.861 5.413 1.00 80.81 97 CYS A C 1
ATOM 753 O O . CYS A 1 97 ? 14.812 -1.921 5.217 1.00 80.81 97 CYS A O 1
ATOM 755 N N . LEU A 1 98 ? 14.847 0.311 5.458 1.00 67.75 98 LEU A N 1
ATOM 756 C CA . LEU A 1 98 ? 16.298 0.425 5.379 1.00 67.75 98 LEU A CA 1
ATOM 757 C C . LEU A 1 98 ? 16.942 -0.188 6.626 1.00 67.75 98 LEU A C 1
ATOM 759 O O . LEU A 1 98 ? 16.491 0.042 7.752 1.00 67.75 98 LEU A O 1
ATOM 763 N N . HIS A 1 99 ? 17.994 -0.985 6.425 1.00 57.34 99 HIS A N 1
ATOM 764 C CA . HIS A 1 99 ? 18.767 -1.534 7.532 1.00 57.34 99 HIS A CA 1
ATOM 765 C C . HIS A 1 99 ? 19.298 -0.405 8.424 1.00 57.34 99 HIS A C 1
ATOM 767 O O . HIS A 1 99 ? 19.695 0.638 7.901 1.00 57.34 99 HIS A O 1
ATOM 773 N N . PRO A 1 100 ? 19.348 -0.600 9.756 1.00 49.72 100 PRO A N 1
ATOM 774 C CA . PRO A 1 100 ? 20.004 0.336 10.655 1.00 49.72 100 PRO A CA 1
ATOM 775 C C . PRO A 1 100 ? 21.496 0.390 10.304 1.00 49.72 100 PRO A C 1
ATOM 777 O O . PRO A 1 100 ? 22.298 -0.405 10.792 1.00 49.72 100 PRO A O 1
ATOM 780 N N . SER A 1 101 ? 21.876 1.291 9.403 1.00 49.81 101 SER A N 1
ATOM 781 C CA . SER A 1 101 ? 23.280 1.597 9.175 1.00 49.81 101 SER A CA 1
ATOM 782 C C . SER A 1 101 ? 23.825 2.276 10.439 1.00 49.81 101 SER A C 1
ATOM 784 O O . SER A 1 101 ? 23.112 3.089 11.038 1.00 49.81 101 SER A O 1
ATOM 786 N N . PRO A 1 102 ? 25.069 1.994 10.873 1.00 47.91 102 PRO A N 1
ATOM 787 C CA . PRO A 1 102 ? 25.626 2.533 12.118 1.00 47.91 102 PRO A CA 1
ATOM 788 C C . PRO A 1 102 ? 25.735 4.068 12.170 1.00 47.91 102 PRO A C 1
ATOM 790 O O . PRO A 1 102 ? 26.023 4.623 13.227 1.00 47.91 102 PRO A O 1
ATOM 793 N N . MET A 1 103 ? 25.512 4.765 11.052 1.00 46.56 103 MET A N 1
ATOM 794 C CA . MET A 1 103 ? 25.449 6.224 10.981 1.00 46.56 103 MET A CA 1
ATOM 795 C C . MET A 1 103 ? 24.422 6.661 9.930 1.00 46.56 103 MET A C 1
ATOM 797 O O . MET A 1 103 ? 24.754 6.710 8.745 1.00 46.56 103 MET A O 1
ATOM 801 N N . PRO A 1 104 ? 23.193 7.037 10.317 1.00 46.31 104 PRO A N 1
ATOM 802 C CA . PRO A 1 104 ? 22.379 7.875 9.461 1.00 46.31 104 PRO A CA 1
ATOM 803 C C . PRO A 1 104 ? 22.949 9.293 9.555 1.00 46.31 104 PRO A C 1
ATOM 805 O O . PRO A 1 104 ? 22.815 9.966 10.580 1.00 46.31 104 PRO A O 1
ATOM 808 N N . ALA A 1 105 ? 23.616 9.756 8.498 1.00 48.53 105 ALA A N 1
ATOM 809 C CA . ALA A 1 105 ? 23.786 11.189 8.317 1.00 48.53 105 ALA A CA 1
ATOM 810 C C . ALA A 1 105 ? 22.370 11.787 8.275 1.00 48.53 105 ALA A C 1
ATOM 812 O O . ALA A 1 105 ? 21.567 11.453 7.406 1.00 48.53 105 ALA A O 1
ATOM 813 N N . ASN A 1 106 ? 22.027 12.585 9.288 1.00 47.47 106 ASN A N 1
ATOM 814 C CA . ASN A 1 106 ? 20.667 13.074 9.541 1.00 47.47 106 ASN A CA 1
ATOM 815 C C . ASN A 1 106 ? 20.166 14.052 8.451 1.00 47.47 106 ASN A C 1
ATOM 817 O O . ASN A 1 106 ? 19.055 14.567 8.540 1.00 47.47 106 ASN A O 1
ATOM 821 N N . ASP A 1 107 ? 20.989 14.324 7.435 1.00 51.78 107 ASP A N 1
ATOM 822 C CA . ASP A 1 107 ? 20.694 15.131 6.255 1.00 51.78 107 ASP A CA 1
ATOM 823 C C . ASP A 1 107 ? 20.444 14.296 4.982 1.00 51.78 107 ASP A C 1
ATOM 825 O O . ASP A 1 107 ? 19.802 14.802 4.064 1.00 51.78 107 ASP A O 1
ATOM 829 N N . GLY A 1 108 ? 20.843 13.021 4.949 1.00 54.69 108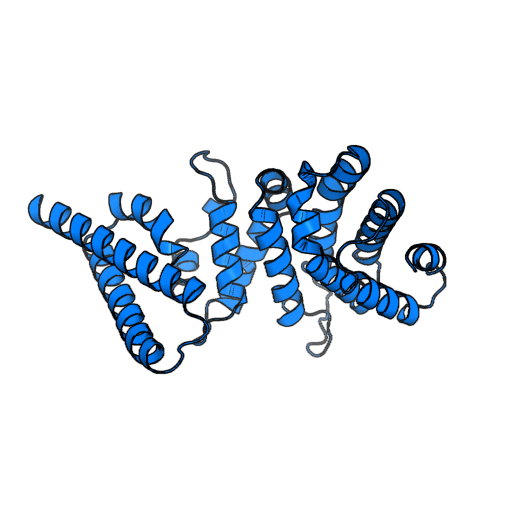 GLY A N 1
ATOM 830 C CA . GLY A 1 108 ? 20.697 12.140 3.792 1.00 54.69 108 GLY A CA 1
ATOM 831 C C . GLY A 1 108 ? 19.252 11.722 3.514 1.00 54.69 108 GLY A C 1
ATOM 832 O O . GLY A 1 108 ? 18.381 11.796 4.377 1.00 54.69 108 GLY A O 1
ATOM 833 N N . SER A 1 109 ? 19.008 11.257 2.295 1.00 54.09 109 SER A N 1
ATOM 834 C CA . SER A 1 109 ? 17.763 10.656 1.787 1.00 54.09 109 SER A CA 1
ATOM 835 C C . SER A 1 109 ? 17.473 9.244 2.323 1.00 54.09 109 SER A C 1
ATOM 837 O O . SER A 1 109 ? 16.410 8.687 2.066 1.00 54.09 109 SER A O 1
ATOM 839 N N . ASP A 1 110 ? 18.408 8.662 3.075 1.00 57.94 110 ASP A N 1
ATOM 840 C CA . ASP A 1 110 ? 18.360 7.295 3.611 1.00 57.94 110 ASP A CA 1
ATOM 841 C C . ASP A 1 110 ? 17.809 7.265 5.050 1.00 57.94 110 ASP A C 1
ATOM 843 O O . ASP A 1 110 ? 18.274 6.531 5.922 1.00 57.94 110 ASP A O 1
ATOM 847 N N . ARG A 1 111 ? 16.837 8.138 5.346 1.00 70.81 111 ARG A N 1
ATOM 848 C CA . ARG A 1 111 ? 16.245 8.228 6.688 1.00 70.81 111 ARG A CA 1
ATOM 849 C C . ARG A 1 111 ? 15.257 7.094 6.909 1.00 70.81 111 ARG A C 1
ATOM 851 O O . ARG A 1 111 ? 14.555 6.652 5.996 1.00 70.81 111 ARG A O 1
ATOM 858 N N . PHE A 1 112 ? 15.141 6.683 8.170 1.00 73.62 112 PHE A N 1
ATOM 859 C CA . PHE A 1 112 ? 14.181 5.659 8.579 1.00 73.62 112 PHE A CA 1
ATOM 860 C C . PHE A 1 112 ? 12.727 6.055 8.269 1.00 73.62 112 PHE A C 1
ATOM 862 O O . PHE A 1 112 ? 11.932 5.201 7.885 1.00 73.62 112 PHE A O 1
ATOM 869 N N . PHE A 1 113 ? 12.409 7.350 8.356 1.00 78.56 113 PHE A N 1
ATOM 870 C CA . PHE A 1 113 ? 11.144 7.936 7.911 1.00 78.56 113 PHE A CA 1
ATOM 871 C C . PHE A 1 113 ? 11.419 9.060 6.910 1.00 78.56 113 PHE A C 1
ATOM 873 O O . PHE A 1 113 ? 12.229 9.946 7.192 1.00 78.56 113 PHE A O 1
ATOM 880 N N . ASP A 1 114 ? 10.731 9.032 5.774 1.00 86.62 114 ASP A N 1
ATOM 881 C CA . ASP A 1 114 ? 10.775 10.065 4.738 1.00 86.62 114 ASP A CA 1
ATOM 882 C C . ASP A 1 114 ? 9.346 10.368 4.291 1.00 86.62 114 ASP A C 1
ATOM 884 O O . ASP A 1 114 ? 8.611 9.475 3.884 1.00 86.62 114 ASP A O 1
ATOM 888 N N . TYR A 1 115 ? 8.928 11.630 4.398 1.00 86.62 115 TYR A N 1
ATOM 889 C CA . TYR A 1 115 ? 7.526 12.007 4.214 1.00 86.62 115 TYR A CA 1
ATOM 890 C C . TYR A 1 115 ? 6.982 11.609 2.833 1.00 86.62 115 TYR A C 1
ATOM 892 O O . TYR A 1 115 ? 5.926 10.987 2.752 1.00 86.62 115 TYR A O 1
ATOM 900 N N . HIS A 1 116 ? 7.696 11.921 1.749 1.00 88.06 116 HIS A N 1
ATOM 901 C CA . HIS A 1 116 ? 7.197 11.674 0.394 1.00 88.06 116 HIS A CA 1
ATOM 902 C C . HIS A 1 116 ? 7.301 10.203 -0.007 1.00 88.06 116 HIS A C 1
ATOM 904 O O . HIS A 1 116 ? 6.357 9.664 -0.589 1.00 88.06 116 HIS A O 1
ATOM 910 N N . ARG A 1 117 ? 8.412 9.542 0.337 1.00 90.88 117 ARG A N 1
ATOM 911 C CA . ARG A 1 117 ? 8.600 8.106 0.103 1.00 90.88 117 ARG A CA 1
ATOM 912 C C . ARG A 1 117 ? 7.550 7.297 0.854 1.00 90.88 117 ARG A C 1
ATOM 914 O O . ARG A 1 117 ? 6.929 6.413 0.268 1.00 90.88 117 ARG A O 1
ATOM 921 N N . ASP A 1 118 ? 7.343 7.606 2.133 1.00 92.25 118 ASP A N 1
ATOM 922 C CA . ASP A 1 118 ? 6.428 6.851 2.984 1.00 92.25 118 ASP A CA 1
ATOM 923 C C . ASP A 1 118 ? 4.969 7.098 2.571 1.00 92.25 118 ASP A C 1
ATOM 925 O O . ASP A 1 118 ? 4.170 6.168 2.620 1.00 92.25 118 ASP A O 1
ATOM 929 N N . LEU A 1 119 ? 4.630 8.289 2.057 1.00 91.00 119 LEU A N 1
ATOM 930 C CA . LEU A 1 119 ? 3.314 8.534 1.457 1.00 91.00 119 LEU A CA 1
ATOM 931 C C . LEU A 1 119 ? 3.101 7.685 0.196 1.00 91.00 119 LEU A C 1
ATOM 933 O O . LEU A 1 119 ? 2.092 6.993 0.098 1.00 91.00 119 LEU A O 1
ATOM 937 N N . CYS A 1 120 ? 4.069 7.677 -0.732 1.00 92.88 120 CYS A N 1
ATOM 938 C CA . CYS A 1 120 ? 3.994 6.851 -1.946 1.00 92.88 120 CYS A CA 1
ATOM 939 C C . CYS A 1 120 ? 3.825 5.367 -1.599 1.00 92.88 120 CYS A C 1
ATOM 941 O O . CYS A 1 120 ? 3.016 4.670 -2.206 1.00 92.88 120 CYS A O 1
ATOM 943 N N . TYR A 1 121 ? 4.579 4.895 -0.604 1.00 96.00 121 TYR A N 1
ATOM 944 C CA . TYR A 1 121 ? 4.462 3.544 -0.071 1.00 96.00 121 TYR A CA 1
ATOM 945 C C . TYR A 1 121 ? 3.054 3.262 0.463 1.00 96.00 121 TYR A C 1
ATOM 947 O O . TYR A 1 121 ? 2.436 2.290 0.038 1.00 96.00 121 TYR A O 1
ATOM 955 N N . LEU A 1 122 ? 2.526 4.108 1.350 1.00 95.06 122 LEU A N 1
ATOM 956 C CA . LEU A 1 122 ? 1.200 3.911 1.938 1.00 95.06 122 LEU A CA 1
ATOM 957 C C . LEU A 1 122 ? 0.096 3.915 0.876 1.00 95.06 122 LEU A C 1
ATOM 959 O O . LEU A 1 122 ? -0.803 3.084 0.934 1.00 95.06 122 LEU A O 1
ATOM 963 N N . GLU A 1 123 ? 0.194 4.776 -0.134 1.00 93.94 123 GLU A N 1
ATOM 964 C CA . GLU A 1 123 ? -0.748 4.804 -1.257 1.00 93.94 123 GLU A CA 1
ATOM 965 C C . GLU A 1 123 ? -0.711 3.517 -2.089 1.00 93.94 123 GLU A C 1
ATOM 967 O O . GLU A 1 123 ? -1.762 3.022 -2.500 1.00 93.94 123 GLU A O 1
ATOM 972 N N . ILE A 1 124 ? 0.477 2.933 -2.300 1.00 96.06 124 ILE A N 1
ATOM 973 C CA . ILE A 1 124 ? 0.604 1.612 -2.929 1.00 96.06 124 ILE A CA 1
ATOM 974 C C . ILE A 1 124 ? -0.064 0.553 -2.054 1.00 96.06 124 ILE A C 1
ATOM 976 O O . ILE A 1 124 ? -0.944 -0.155 -2.535 1.00 96.06 124 ILE A O 1
ATOM 980 N N . ILE A 1 125 ? 0.314 0.449 -0.776 1.00 96.56 125 ILE A N 1
ATOM 981 C CA . ILE A 1 125 ? -0.207 -0.601 0.112 1.00 96.56 125 ILE A CA 1
ATOM 982 C C . ILE A 1 125 ? -1.722 -0.488 0.271 1.00 96.56 125 ILE A C 1
ATOM 984 O O . ILE A 1 125 ? -2.406 -1.507 0.250 1.00 96.56 125 ILE A O 1
ATOM 988 N N . PHE A 1 126 ? -2.259 0.728 0.359 1.00 92.12 126 PHE A N 1
ATOM 989 C CA . PHE A 1 126 ? -3.697 0.963 0.397 1.00 92.12 126 PHE A CA 1
ATOM 990 C C . PHE A 1 126 ? -4.392 0.482 -0.880 1.00 92.12 126 PHE A C 1
ATOM 992 O O . PHE A 1 126 ? -5.430 -0.167 -0.795 1.00 92.12 126 PHE A O 1
ATOM 999 N N . ALA A 1 127 ? -3.821 0.737 -2.061 1.00 92.81 127 ALA A N 1
ATOM 1000 C CA . ALA A 1 127 ? -4.370 0.215 -3.312 1.00 92.81 127 ALA A CA 1
ATOM 1001 C C . ALA A 1 127 ? -4.341 -1.323 -3.351 1.00 92.81 127 ALA A C 1
ATOM 1003 O O . ALA A 1 127 ? -5.352 -1.943 -3.677 1.00 92.81 127 ALA A O 1
ATOM 1004 N N . LEU A 1 128 ? -3.221 -1.945 -2.960 1.00 94.44 128 LEU A N 1
ATOM 1005 C CA . LEU A 1 128 ? -3.088 -3.408 -2.919 1.00 94.44 128 LEU A CA 1
ATOM 1006 C C . LEU A 1 128 ? -4.073 -4.044 -1.927 1.00 94.44 128 LEU A C 1
ATOM 1008 O O . LEU A 1 128 ? -4.718 -5.039 -2.249 1.00 94.44 128 LEU A O 1
ATOM 1012 N N . ALA A 1 129 ? -4.241 -3.444 -0.747 1.00 91.00 129 ALA A N 1
ATOM 1013 C CA . ALA A 1 129 ? -5.121 -3.934 0.311 1.00 91.00 129 ALA A CA 1
ATOM 1014 C C . ALA A 1 129 ? -6.608 -3.970 -0.090 1.00 91.00 129 ALA A C 1
ATOM 1016 O O . ALA A 1 129 ? -7.376 -4.740 0.490 1.00 91.00 129 ALA A O 1
ATOM 1017 N N . ARG A 1 130 ? -7.025 -3.220 -1.121 1.00 88.38 130 ARG A N 1
ATOM 1018 C CA . ARG A 1 130 ? -8.403 -3.270 -1.644 1.00 88.38 130 ARG A CA 1
ATOM 1019 C C . ARG A 1 130 ? -8.725 -4.593 -2.334 1.00 88.38 130 ARG A C 1
ATOM 1021 O O . ARG A 1 130 ? -9.900 -4.920 -2.486 1.00 88.38 130 ARG A O 1
ATOM 1028 N N . ASN A 1 131 ? -7.710 -5.353 -2.743 1.00 89.75 131 ASN A N 1
ATOM 1029 C CA . ASN A 1 131 ? -7.874 -6.664 -3.351 1.00 89.75 131 ASN A CA 1
ATOM 1030 C C . ASN A 1 131 ? -7.347 -7.759 -2.412 1.00 89.75 131 ASN A C 1
ATOM 1032 O O . ASN A 1 131 ? -6.153 -7.855 -2.135 1.00 89.75 131 ASN A O 1
ATOM 1036 N N . SER A 1 132 ? -8.258 -8.621 -1.953 1.00 90.00 132 SER A N 1
ATOM 1037 C CA . SER A 1 132 ? -7.976 -9.665 -0.957 1.00 90.00 132 SER A CA 1
ATOM 1038 C C . SER A 1 132 ? -6.867 -10.653 -1.341 1.00 90.00 132 SER A C 1
ATOM 1040 O O . SER A 1 132 ? -6.251 -11.238 -0.453 1.00 90.00 132 SER A O 1
ATOM 1042 N N . ILE A 1 133 ? -6.545 -10.800 -2.635 1.00 92.75 133 ILE A N 1
ATOM 1043 C CA . ILE A 1 133 ? -5.424 -11.644 -3.082 1.00 92.75 133 ILE A CA 1
ATOM 1044 C C . ILE A 1 133 ? -4.077 -11.174 -2.518 1.00 92.75 133 ILE A C 1
ATOM 1046 O O . ILE A 1 133 ? -3.175 -11.982 -2.314 1.00 92.75 133 ILE A O 1
ATOM 1050 N N . TRP A 1 134 ? -3.948 -9.877 -2.227 1.00 94.06 134 TRP A N 1
ATOM 1051 C CA . TRP A 1 134 ? -2.731 -9.288 -1.683 1.00 94.06 134 TRP A CA 1
ATOM 1052 C C . TRP A 1 134 ? -2.604 -9.453 -0.172 1.00 94.06 134 TRP A C 1
ATOM 1054 O O . TRP A 1 134 ? -1.497 -9.351 0.348 1.00 94.06 134 TRP A O 1
ATOM 1064 N N . HIS A 1 135 ? -3.693 -9.727 0.554 1.00 92.31 135 HIS A N 1
ATOM 1065 C CA . HIS A 1 135 ? -3.681 -9.747 2.022 1.00 92.31 135 HIS A CA 1
ATOM 1066 C C . HIS A 1 135 ? -2.636 -10.706 2.619 1.00 92.31 135 HIS A C 1
ATOM 1068 O O . HIS A 1 135 ? -1.903 -10.266 3.511 1.00 92.31 135 HIS A O 1
ATOM 1074 N N . PRO A 1 136 ? -2.479 -11.960 2.134 1.00 91.50 136 PRO A N 1
ATOM 1075 C CA . PRO A 1 136 ? -1.448 -12.859 2.652 1.00 91.50 136 PRO A CA 1
ATOM 1076 C C . PRO A 1 136 ? -0.034 -12.304 2.458 1.00 91.50 136 PRO A C 1
ATOM 1078 O O . PRO A 1 136 ? 0.771 -12.369 3.381 1.00 91.50 136 PRO A O 1
ATOM 1081 N N . HIS A 1 137 ? 0.245 -11.700 1.300 1.00 93.38 137 HIS A N 1
ATOM 1082 C CA . HIS A 1 137 ? 1.548 -11.114 0.974 1.00 93.38 137 HIS A CA 1
ATOM 1083 C C . HIS A 1 137 ? 1.839 -9.880 1.836 1.00 93.38 137 HIS A C 1
ATOM 1085 O O . HIS A 1 137 ? 2.891 -9.790 2.463 1.00 93.38 137 HIS A O 1
ATOM 1091 N N . LEU A 1 138 ? 0.859 -8.981 1.981 1.00 92.69 138 LEU A N 1
ATOM 1092 C CA . LEU A 1 138 ? 0.987 -7.793 2.829 1.00 92.69 138 LEU A CA 1
ATOM 1093 C C . LEU A 1 138 ? 1.230 -8.155 4.304 1.00 92.69 138 LEU A C 1
ATOM 1095 O O . LEU A 1 138 ? 1.999 -7.481 4.994 1.00 92.69 138 LEU A O 1
ATOM 1099 N N . SER A 1 139 ? 0.606 -9.231 4.790 1.00 89.56 139 SER A N 1
ATOM 1100 C CA . SER A 1 139 ? 0.842 -9.737 6.144 1.00 89.56 139 SER A CA 1
ATOM 1101 C C . SER A 1 139 ? 2.205 -10.425 6.273 1.00 89.56 139 SER A C 1
ATOM 1103 O O . SER A 1 139 ? 2.952 -10.124 7.202 1.00 89.56 139 SER A O 1
ATOM 1105 N N . GLN A 1 140 ? 2.537 -11.343 5.360 1.00 91.19 140 GLN A N 1
ATOM 1106 C CA . GLN A 1 140 ? 3.762 -12.147 5.409 1.00 91.19 140 GLN A CA 1
ATOM 1107 C C . GLN A 1 140 ? 5.023 -11.286 5.267 1.00 91.19 140 GLN A C 1
ATOM 1109 O O . GLN A 1 140 ? 5.986 -11.485 6.008 1.00 91.19 140 GLN A O 1
ATOM 1114 N N . ASP A 1 141 ? 4.990 -10.286 4.386 1.00 92.31 141 ASP A N 1
ATOM 1115 C CA . ASP A 1 141 ? 6.108 -9.366 4.147 1.00 92.31 141 ASP A CA 1
ATOM 1116 C C . ASP A 1 141 ? 6.119 -8.181 5.128 1.00 92.31 141 ASP A C 1
ATOM 1118 O O . ASP A 1 141 ? 6.904 -7.242 4.990 1.00 92.31 141 ASP A O 1
ATOM 1122 N N . ARG A 1 142 ? 5.286 -8.250 6.178 1.00 91.56 142 ARG A N 1
ATOM 1123 C CA . ARG A 1 142 ? 5.283 -7.346 7.340 1.00 91.56 142 ARG A CA 1
ATOM 1124 C C . ARG A 1 142 ? 4.897 -5.898 7.026 1.00 91.56 142 ARG A C 1
ATOM 1126 O O . ARG A 1 142 ? 5.291 -4.974 7.745 1.00 91.56 142 ARG A O 1
ATOM 1133 N N . HIS A 1 143 ? 4.084 -5.675 5.992 1.00 92.94 143 HIS A N 1
ATOM 1134 C CA . HIS A 1 143 ? 3.564 -4.342 5.668 1.00 92.94 143 HIS A CA 1
ATOM 1135 C C . HIS A 1 143 ? 2.680 -3.776 6.776 1.00 92.94 143 HIS A C 1
ATOM 1137 O O . HIS A 1 143 ? 2.730 -2.573 7.037 1.00 92.94 143 HIS A O 1
ATOM 1143 N N . ILE A 1 144 ? 1.945 -4.640 7.479 1.00 89.56 144 ILE A N 1
ATOM 1144 C CA . ILE A 1 144 ? 1.134 -4.259 8.641 1.00 89.56 144 ILE A CA 1
ATOM 1145 C C . ILE A 1 144 ? 2.008 -3.753 9.786 1.00 89.56 144 ILE A C 1
ATOM 1147 O O . ILE A 1 144 ? 1.821 -2.622 10.233 1.00 89.56 144 ILE A O 1
ATOM 1151 N N . ASP A 1 145 ? 3.017 -4.529 10.192 1.00 86.12 145 ASP A N 1
ATOM 1152 C CA . ASP A 1 145 ? 3.973 -4.125 11.230 1.00 86.12 145 ASP A CA 1
ATOM 1153 C C . ASP A 1 145 ? 4.625 -2.775 10.887 1.00 86.12 145 ASP A C 1
ATOM 1155 O O . ASP A 1 145 ? 4.791 -1.905 11.747 1.00 86.12 145 ASP A O 1
ATOM 1159 N N . ARG A 1 146 ? 4.969 -2.572 9.606 1.00 90.75 146 ARG A N 1
ATOM 1160 C CA . ARG A 1 146 ? 5.542 -1.311 9.132 1.00 90.75 146 ARG A CA 1
ATOM 1161 C C . ARG A 1 146 ? 4.555 -0.151 9.272 1.00 90.75 146 ARG A C 1
ATOM 1163 O O . ARG A 1 146 ? 4.955 0.885 9.801 1.00 90.75 146 ARG A O 1
ATOM 1170 N N . CYS A 1 147 ? 3.294 -0.319 8.871 1.00 87.56 147 CYS A N 1
ATOM 1171 C CA . CYS A 1 147 ? 2.257 0.706 9.045 1.00 87.56 147 CYS A CA 1
ATOM 1172 C C . CYS A 1 147 ? 2.025 1.036 10.528 1.00 87.56 147 CYS A C 1
ATOM 1174 O O . CYS A 1 147 ? 1.936 2.206 10.888 1.00 87.56 147 CYS A O 1
ATOM 1176 N N . ILE A 1 148 ? 2.025 0.031 11.410 1.00 82.19 148 ILE A N 1
ATOM 1177 C CA . ILE A 1 148 ? 1.909 0.235 12.863 1.00 82.19 148 ILE A CA 1
ATOM 1178 C C . ILE A 1 148 ? 3.099 1.046 13.390 1.00 82.19 148 ILE A C 1
ATOM 1180 O O . ILE A 1 148 ? 2.920 2.007 14.135 1.00 82.19 148 ILE A O 1
ATOM 1184 N N . SER A 1 149 ? 4.321 0.731 12.948 1.00 83.81 149 SER A N 1
ATOM 1185 C CA . SER A 1 149 ? 5.525 1.478 13.347 1.00 83.81 149 SER A CA 1
ATOM 1186 C C . SER A 1 149 ? 5.516 2.949 12.904 1.00 83.81 149 SER A C 1
ATOM 1188 O O . SER A 1 149 ? 6.231 3.769 13.478 1.00 83.81 149 SER A O 1
ATOM 1190 N N . MET A 1 150 ? 4.712 3.285 11.889 1.00 85.94 150 MET A N 1
ATOM 1191 C CA . MET A 1 150 ? 4.534 4.640 11.366 1.00 85.94 150 MET A CA 1
ATOM 1192 C C . MET A 1 150 ? 3.533 5.471 12.192 1.00 85.94 150 MET A C 1
ATOM 1194 O O . MET A 1 150 ? 3.597 6.701 12.140 1.00 85.94 150 MET A O 1
ATOM 1198 N N . ILE A 1 151 ? 2.667 4.843 13.001 1.00 82.56 151 ILE A N 1
ATOM 1199 C CA . ILE A 1 151 ? 1.630 5.534 13.789 1.00 82.56 151 ILE A CA 1
ATOM 1200 C C . ILE A 1 151 ? 2.219 6.638 14.680 1.00 82.56 151 ILE A C 1
ATOM 1202 O O . ILE A 1 151 ? 1.835 7.794 14.491 1.00 82.56 151 ILE A O 1
ATOM 1206 N N . PRO A 1 152 ? 3.215 6.377 15.558 1.00 79.44 152 PRO A N 1
ATOM 1207 C CA . PRO A 1 152 ? 3.715 7.412 16.468 1.00 79.44 152 PRO A CA 1
ATOM 1208 C C . PRO A 1 152 ? 4.345 8.607 15.746 1.00 79.44 152 PRO A C 1
ATOM 1210 O O . PRO A 1 152 ? 4.494 9.682 16.324 1.00 79.44 152 PRO A O 1
ATOM 1213 N N . LYS A 1 153 ? 4.767 8.414 14.489 1.00 83.00 153 LYS A N 1
ATOM 1214 C CA . LYS A 1 153 ? 5.415 9.444 13.679 1.00 83.00 153 LYS A CA 1
ATOM 1215 C C . LYS A 1 153 ? 4.410 10.318 12.934 1.00 83.00 153 LYS A C 1
ATOM 1217 O O . LYS A 1 153 ? 4.630 11.524 12.846 1.00 83.00 153 LYS A O 1
ATOM 1222 N N . TYR A 1 154 ? 3.372 9.712 12.366 1.00 83.00 154 TYR A N 1
ATOM 1223 C CA . TYR A 1 154 ? 2.468 10.386 11.430 1.00 83.00 154 TYR A CA 1
ATOM 1224 C C . TYR A 1 154 ? 1.077 10.676 11.997 1.00 83.00 154 TYR A C 1
ATOM 1226 O O . TYR A 1 154 ? 0.366 11.500 11.425 1.00 83.00 154 TYR A O 1
ATOM 1234 N N . CYS A 1 155 ? 0.703 10.043 13.111 1.00 73.31 155 CYS A N 1
ATOM 1235 C CA . CYS A 1 155 ? -0.614 10.209 13.734 1.00 73.31 155 CYS A CA 1
ATOM 1236 C C . CYS A 1 155 ? -0.591 11.133 14.966 1.00 73.31 155 CYS A C 1
ATOM 1238 O O . CYS A 1 155 ? -1.624 11.666 15.330 1.00 73.31 155 CYS A O 1
ATOM 1240 N N . ASN A 1 156 ? 0.585 11.413 15.543 1.00 67.94 156 ASN A N 1
ATOM 1241 C CA . ASN A 1 156 ? 0.749 12.266 16.735 1.00 67.94 156 ASN A CA 1
ATOM 1242 C C . ASN A 1 156 ? 0.861 13.781 16.434 1.00 67.94 156 ASN A C 1
ATOM 1244 O O . ASN A 1 156 ? 1.418 14.534 17.233 1.00 67.94 156 ASN A O 1
ATOM 1248 N N . SER A 1 157 ? 0.439 14.233 15.253 1.00 59.16 157 SER A N 1
ATOM 1249 C CA . SER A 1 157 ? 0.573 15.630 14.811 1.00 59.16 157 SER A CA 1
ATOM 1250 C C . SER A 1 157 ? -0.758 16.361 14.963 1.00 59.16 157 SER A C 1
ATOM 1252 O O . SER A 1 157 ? -1.772 15.823 14.540 1.00 59.16 157 SER A O 1
ATOM 1254 N N . GLU A 1 158 ? -0.739 17.618 15.428 1.00 54.09 158 GLU A N 1
ATOM 1255 C CA . GLU A 1 158 ? -1.897 18.547 15.470 1.00 54.09 158 GLU A CA 1
ATOM 1256 C C . GLU A 1 158 ? -2.540 18.815 14.087 1.00 54.09 158 GLU A C 1
ATOM 1258 O O . GLU A 1 158 ? -3.530 19.530 13.970 1.00 54.09 158 GLU A O 1
ATOM 1263 N N . TYR A 1 159 ? -1.963 18.253 13.025 1.00 53.16 159 TYR A N 1
ATOM 1264 C CA . TYR A 1 159 ? -2.399 18.390 11.646 1.00 53.16 159 TYR A CA 1
ATOM 1265 C C . TYR A 1 159 ? -2.524 17.003 11.032 1.00 53.16 159 TYR A C 1
ATOM 1267 O O . TYR A 1 159 ? -1.531 16.267 10.954 1.00 53.16 159 TYR A O 1
ATOM 1275 N N . TYR A 1 160 ? -3.734 16.690 10.569 1.00 57.81 160 TYR A N 1
ATOM 1276 C CA . TYR A 1 160 ? -4.080 15.468 9.855 1.00 57.81 160 TYR A CA 1
ATOM 1277 C C . TYR A 1 160 ? -3.116 15.248 8.684 1.00 57.81 160 TYR A C 1
ATOM 1279 O O . TYR A 1 160 ? -3.138 15.975 7.688 1.00 57.81 160 TYR A O 1
ATOM 1287 N N . SER A 1 161 ? -2.240 14.250 8.799 1.00 74.19 161 SER A N 1
ATOM 1288 C CA . SER A 1 161 ? -1.350 13.884 7.701 1.00 74.19 161 SER A CA 1
ATOM 1289 C C . SER A 1 161 ? -2.031 12.847 6.807 1.00 74.19 161 SER A C 1
ATOM 1291 O O . SER A 1 161 ? -2.661 11.906 7.291 1.00 74.1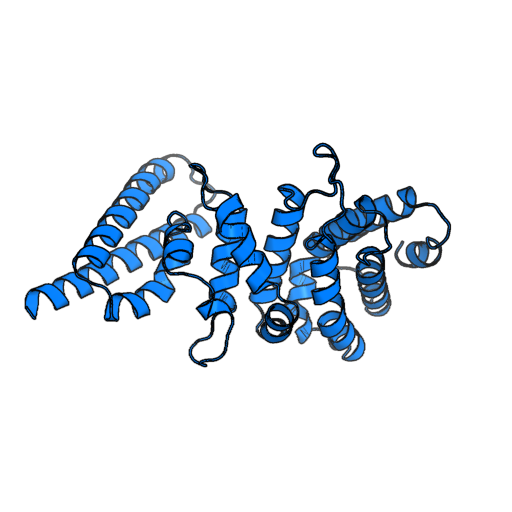9 161 SER A O 1
ATOM 1293 N N . GLN A 1 162 ? -1.890 12.996 5.487 1.00 79.88 162 GLN A N 1
ATOM 1294 C CA . GLN A 1 162 ? -2.389 12.029 4.498 1.00 79.88 162 GLN A CA 1
ATOM 1295 C C . GLN A 1 162 ? -1.924 10.595 4.813 1.00 79.88 162 GLN A C 1
ATOM 1297 O O . GLN A 1 162 ? -2.653 9.633 4.588 1.00 79.88 162 GLN A O 1
ATOM 1302 N N . HIS A 1 163 ? -0.736 10.444 5.407 1.00 85.94 163 HIS A N 1
ATOM 1303 C CA . HIS A 1 163 ? -0.206 9.169 5.889 1.00 85.94 163 HIS A CA 1
ATOM 1304 C C . HIS A 1 163 ? -1.156 8.461 6.838 1.00 85.94 163 HIS A C 1
ATOM 1306 O O . HIS A 1 163 ? -1.416 7.272 6.678 1.00 85.94 163 HIS A O 1
ATOM 1312 N N . ALA A 1 164 ? -1.670 9.184 7.826 1.00 80.62 164 ALA A N 1
ATOM 1313 C CA . ALA A 1 164 ? -2.500 8.587 8.846 1.00 80.62 164 ALA A CA 1
ATOM 1314 C C . ALA A 1 164 ? -3.814 8.060 8.223 1.00 80.62 164 ALA A C 1
ATOM 1316 O O . ALA A 1 164 ? -4.248 6.961 8.574 1.00 80.62 164 ALA A O 1
ATOM 1317 N N . PHE A 1 165 ? -4.380 8.757 7.223 1.00 81.62 165 PHE A N 1
ATOM 1318 C CA . PHE A 1 165 ? -5.548 8.282 6.466 1.00 81.62 165 PHE A CA 1
ATOM 1319 C C . PHE A 1 165 ? -5.287 6.928 5.808 1.00 81.62 165 PHE A C 1
ATOM 1321 O O . PHE A 1 165 ? -6.057 5.982 5.994 1.00 81.62 165 PHE A O 1
ATOM 1328 N N . TYR A 1 166 ? -4.173 6.809 5.088 1.00 84.19 166 TYR A N 1
ATOM 1329 C CA . TYR A 1 166 ? -3.829 5.559 4.424 1.00 84.19 166 TYR A CA 1
ATOM 1330 C C . TYR A 1 166 ? -3.497 4.445 5.416 1.00 84.19 166 TYR A C 1
ATOM 1332 O O . TYR A 1 166 ? -3.946 3.321 5.212 1.00 84.19 166 TYR A O 1
ATOM 1340 N N . ILE A 1 167 ? -2.786 4.738 6.512 1.00 84.12 167 ILE A N 1
ATOM 1341 C CA . ILE A 1 167 ? -2.502 3.756 7.573 1.00 84.12 167 ILE A CA 1
ATOM 1342 C C . ILE A 1 167 ? -3.810 3.182 8.120 1.00 84.12 167 ILE A C 1
ATOM 1344 O O . ILE A 1 167 ? -3.980 1.963 8.147 1.00 84.12 167 ILE A O 1
ATOM 1348 N N . ALA A 1 168 ? -4.754 4.044 8.500 1.00 77.69 168 ALA A N 1
ATOM 1349 C CA . ALA A 1 168 ? -6.047 3.614 9.016 1.00 77.69 168 ALA A CA 1
ATOM 1350 C C . ALA A 1 168 ? -6.811 2.773 7.978 1.00 77.69 168 ALA A C 1
ATOM 1352 O O . ALA A 1 168 ? -7.293 1.683 8.287 1.00 77.69 168 ALA A O 1
ATOM 1353 N N . GLY A 1 169 ? -6.850 3.232 6.726 1.00 78.00 169 GLY A N 1
ATOM 1354 C CA . GLY A 1 169 ? -7.486 2.521 5.622 1.00 78.00 169 GLY A CA 1
ATOM 1355 C C . GLY A 1 169 ? -6.898 1.128 5.352 1.00 78.00 169 GLY A C 1
ATOM 1356 O O . GLY A 1 169 ? -7.651 0.168 5.190 1.00 78.00 169 GLY A O 1
ATOM 1357 N N . ILE A 1 170 ? -5.569 0.995 5.362 1.00 84.50 170 ILE A N 1
ATOM 1358 C CA . ILE A 1 170 ? -4.858 -0.284 5.198 1.00 84.50 170 ILE A CA 1
ATOM 1359 C C . ILE A 1 170 ? -5.218 -1.237 6.338 1.00 84.50 170 ILE A C 1
ATOM 1361 O O . ILE A 1 170 ? -5.600 -2.385 6.096 1.00 84.50 170 ILE A O 1
ATOM 1365 N N . LEU A 1 171 ? -5.116 -0.754 7.581 1.00 82.19 171 LEU A N 1
ATOM 1366 C CA . LEU A 1 171 ? -5.406 -1.559 8.764 1.00 82.19 171 LEU A CA 1
ATOM 1367 C C . LEU A 1 171 ? -6.851 -2.050 8.757 1.00 82.19 171 LEU A C 1
ATOM 1369 O O . LEU A 1 171 ? -7.097 -3.177 9.164 1.00 82.19 171 LEU A O 1
ATOM 1373 N N . LEU A 1 172 ? -7.803 -1.263 8.256 1.00 75.56 172 LEU A N 1
ATOM 1374 C CA . LEU A 1 172 ? -9.180 -1.725 8.111 1.00 75.56 172 LEU A CA 1
ATOM 1375 C C . LEU A 1 172 ? -9.371 -2.807 7.066 1.00 75.56 172 LEU A C 1
ATOM 1377 O O . LEU A 1 172 ? -10.111 -3.753 7.319 1.00 75.56 172 LEU A O 1
ATOM 1381 N N . GLN A 1 173 ? -8.762 -2.636 5.896 1.00 79.44 173 GLN A N 1
ATOM 1382 C CA . GLN A 1 173 ? -8.980 -3.530 4.762 1.00 79.44 173 GLN A CA 1
ATOM 1383 C C . GLN A 1 173 ? -8.381 -4.915 4.996 1.00 79.44 173 GLN A C 1
ATOM 1385 O O . GLN A 1 173 ? -8.936 -5.903 4.526 1.00 79.44 173 GLN A O 1
ATOM 1390 N N . ILE A 1 174 ? -7.266 -4.988 5.726 1.00 73.81 174 ILE A N 1
ATOM 1391 C CA . ILE A 1 174 ? -6.557 -6.249 5.986 1.00 73.81 174 ILE A CA 1
ATOM 1392 C C . ILE A 1 174 ? -7.054 -6.919 7.266 1.00 73.81 174 ILE A C 1
ATOM 1394 O O . ILE A 1 174 ? -6.909 -8.129 7.442 1.00 73.81 174 ILE A O 1
ATOM 1398 N N . ALA A 1 175 ? -7.639 -6.158 8.187 1.00 64.00 175 ALA A N 1
ATOM 1399 C CA . ALA A 1 175 ? -8.024 -6.720 9.459 1.00 64.00 175 ALA A CA 1
ATOM 1400 C C . ALA A 1 175 ? -9.306 -7.572 9.315 1.00 64.00 175 ALA A C 1
ATOM 1402 O O . ALA A 1 175 ? -10.355 -7.060 8.915 1.00 64.00 175 ALA A O 1
ATOM 1403 N N . PRO A 1 176 ? -9.242 -8.866 9.671 1.00 54.06 176 PRO A N 1
ATOM 1404 C CA . PRO A 1 176 ? -10.223 -9.851 9.242 1.00 54.06 176 PRO A CA 1
ATOM 1405 C C . PRO A 1 176 ? -11.605 -9.638 9.870 1.00 54.06 176 PRO A C 1
ATOM 1407 O O . PRO A 1 176 ? -11.741 -9.362 11.068 1.00 54.06 176 PRO A O 1
ATOM 1410 N N . GLU A 1 177 ? -12.655 -9.909 9.093 1.00 48.81 177 GLU A N 1
ATOM 1411 C CA . GLU A 1 177 ? -13.907 -10.422 9.647 1.00 48.81 177 GLU A CA 1
ATOM 1412 C C . GLU A 1 177 ? -13.646 -11.848 10.166 1.00 48.81 177 GLU A C 1
ATOM 1414 O O . GLU A 1 177 ? -13.879 -12.826 9.477 1.00 48.81 177 GLU A O 1
ATOM 1419 N N . GLN A 1 178 ? -13.144 -11.966 11.397 1.00 45.22 178 GLN A N 1
ATOM 1420 C CA . GLN A 1 178 ? -13.000 -13.234 12.132 1.00 45.22 178 GLN A CA 1
ATOM 1421 C C . GLN A 1 178 ? -11.990 -14.257 11.567 1.00 45.22 178 GLN A C 1
ATOM 1423 O O . GLN A 1 178 ? -12.356 -15.206 10.886 1.00 45.22 178 GLN A O 1
ATOM 1428 N N . SER A 1 179 ? -10.739 -14.175 12.022 1.00 36.56 179 SER A N 1
ATOM 1429 C CA . SER A 1 179 ? -9.964 -15.368 12.405 1.00 36.56 179 SER A CA 1
ATOM 1430 C C . SER A 1 179 ? -8.762 -14.950 13.250 1.00 36.56 179 SER A C 1
ATOM 1432 O O . SER A 1 179 ? -8.029 -14.027 12.910 1.00 36.56 179 SER A O 1
ATOM 1434 N N . SER A 1 180 ? -8.625 -15.616 14.384 1.00 42.12 180 SER A N 1
ATOM 1435 C CA . SER A 1 180 ? -7.872 -15.265 15.586 1.00 42.12 180 SER A CA 1
ATOM 1436 C C . SER A 1 180 ? -6.357 -15.505 15.516 1.00 42.12 180 SER A C 1
ATOM 1438 O O . SER A 1 180 ? -5.840 -16.183 16.394 1.00 42.12 180 SER A O 1
ATOM 1440 N N . ASP A 1 181 ? -5.645 -15.004 14.502 1.00 42.94 181 ASP A N 1
ATOM 1441 C CA . ASP A 1 181 ? -4.191 -15.273 14.408 1.00 42.94 181 ASP A CA 1
ATOM 1442 C C . ASP A 1 181 ? -3.318 -14.140 13.829 1.00 42.94 181 ASP A C 1
ATOM 1444 O O . ASP A 1 181 ? -2.156 -14.356 13.489 1.00 42.94 181 ASP A O 1
ATOM 1448 N N . THR A 1 182 ? -3.819 -12.907 13.703 1.00 42.03 182 THR A N 1
ATOM 1449 C CA . THR A 1 182 ? -3.069 -11.835 13.014 1.00 42.03 182 THR A CA 1
ATOM 1450 C C . THR A 1 182 ? -2.478 -10.769 13.936 1.00 42.03 182 THR A C 1
ATOM 1452 O O . THR A 1 182 ? -3.151 -10.278 14.835 1.00 42.03 182 THR A O 1
ATOM 1455 N N . SER A 1 183 ? -1.252 -10.347 13.580 1.00 48.09 183 SER A N 1
ATOM 1456 C CA . SER A 1 183 ? -0.383 -9.246 14.069 1.00 48.09 183 SER A CA 1
ATOM 1457 C C . SER A 1 183 ? -1.067 -7.979 14.634 1.00 48.09 183 SER A C 1
ATOM 1459 O O . SER A 1 183 ? -0.456 -7.249 15.411 1.00 48.09 183 SER A O 1
ATOM 1461 N N . LEU A 1 184 ? -2.346 -7.740 14.352 1.00 46.69 184 LEU A N 1
ATOM 1462 C CA . LEU A 1 184 ? -3.152 -6.670 14.951 1.00 46.69 184 LEU A CA 1
ATOM 1463 C C . LEU A 1 184 ? -3.275 -6.754 16.479 1.00 46.69 184 LEU A C 1
ATOM 1465 O O . LEU A 1 184 ? -3.441 -5.712 17.105 1.00 46.69 184 LEU A O 1
ATOM 1469 N N . ASP A 1 185 ? -3.119 -7.939 17.078 1.00 46.16 185 ASP A N 1
ATOM 1470 C CA . ASP A 1 185 ? -3.051 -8.097 18.542 1.00 46.16 185 ASP A CA 1
ATOM 1471 C C . ASP A 1 185 ? -1.826 -7.390 19.159 1.00 46.16 185 ASP A C 1
ATOM 1473 O O . ASP A 1 185 ? -1.779 -7.149 20.365 1.00 46.16 185 ASP A O 1
ATOM 1477 N N . SER A 1 186 ? -0.826 -7.038 18.339 1.00 47.88 186 SER A N 1
ATOM 1478 C CA . SER A 1 186 ? 0.337 -6.252 18.766 1.00 47.88 186 SER A CA 1
ATOM 1479 C C . SER A 1 186 ? 0.084 -4.742 18.800 1.00 47.88 186 SER A C 1
ATOM 1481 O O . SER A 1 186 ? 0.892 -4.009 19.375 1.00 47.88 186 SER A O 1
ATOM 1483 N N . VAL A 1 187 ? -1.026 -4.270 18.218 1.00 49.00 187 VAL A N 1
ATOM 1484 C CA . VAL A 1 187 ? -1.434 -2.866 18.311 1.00 49.00 187 VAL A CA 1
ATOM 1485 C C . VAL A 1 187 ? -2.053 -2.654 19.679 1.00 49.00 187 VAL A C 1
ATOM 1487 O O . VAL A 1 187 ? -3.159 -3.109 19.969 1.00 49.00 187 VAL A O 1
ATOM 1490 N N . THR A 1 188 ? -1.314 -1.965 20.538 1.00 53.75 188 THR A N 1
ATOM 1491 C CA . THR A 1 188 ? -1.794 -1.625 21.875 1.00 53.75 188 THR A CA 1
ATOM 1492 C C . THR A 1 188 ? -3.026 -0.731 21.795 1.00 53.75 188 THR A C 1
ATOM 1494 O O . THR A 1 188 ? -3.183 0.051 20.858 1.00 53.75 188 THR A O 1
ATOM 1497 N N . GLU A 1 189 ? -3.879 -0.803 22.816 1.00 43.69 189 GLU A N 1
ATOM 1498 C CA . GLU A 1 189 ? -5.027 0.091 22.969 1.00 43.69 189 GLU A CA 1
ATOM 1499 C C . GLU A 1 189 ? -4.609 1.563 22.792 1.00 43.69 189 GLU A C 1
ATOM 1501 O O . GLU A 1 189 ? -5.201 2.271 21.990 1.00 43.69 189 GLU A O 1
ATOM 1506 N N . GLN A 1 190 ? -3.497 1.986 23.402 1.00 45.75 190 GLN A N 1
ATOM 1507 C CA . GLN A 1 190 ? -2.933 3.333 23.253 1.00 45.75 190 GLN A CA 1
ATOM 1508 C C . GLN A 1 190 ? -2.505 3.685 21.815 1.00 45.75 190 GLN A C 1
ATOM 1510 O O . GLN A 1 190 ? -2.594 4.835 21.422 1.00 45.75 190 GLN A O 1
ATOM 1515 N N . GLN A 1 191 ? -2.073 2.732 20.991 1.00 51.16 191 GLN A N 1
ATOM 1516 C CA . GLN A 1 191 ? -1.742 3.024 19.588 1.00 51.16 191 GLN A CA 1
ATOM 1517 C C . GLN A 1 191 ? -2.995 3.232 18.727 1.00 51.16 191 GLN A C 1
ATOM 1519 O O . GLN A 1 191 ? -2.932 3.965 17.744 1.00 51.16 191 GLN A O 1
ATOM 1524 N N . TRP A 1 192 ? -4.135 2.652 19.118 1.00 50.12 192 TRP A N 1
ATOM 1525 C CA . TRP A 1 192 ? -5.442 3.029 18.575 1.00 50.12 192 TRP A CA 1
ATOM 1526 C C . TRP A 1 192 ? -5.853 4.418 19.102 1.00 50.12 192 TRP A C 1
ATOM 1528 O O . TRP A 1 192 ? -6.106 5.299 18.281 1.00 50.12 192 TRP A O 1
ATOM 1538 N N . TRP A 1 193 ? -5.765 4.620 20.430 1.00 39.97 193 TRP A N 1
ATOM 1539 C CA . TRP A 1 193 ? -5.540 5.867 21.215 1.00 39.97 193 TRP A CA 1
ATOM 1540 C C . TRP A 1 193 ? -4.899 7.076 20.499 1.00 39.97 193 TRP A C 1
ATOM 1542 O O . TRP A 1 193 ? -5.306 8.224 20.628 1.00 39.97 193 TRP A O 1
ATOM 1552 N N . ASP A 1 194 ? -3.846 6.803 19.740 1.00 47.44 194 ASP A N 1
ATOM 1553 C CA . ASP A 1 194 ? -2.982 7.826 19.148 1.00 47.44 194 ASP A CA 1
ATOM 1554 C C . ASP A 1 194 ? -3.286 8.040 17.645 1.00 47.44 194 ASP A C 1
ATOM 1556 O O . ASP A 1 194 ? -2.752 8.941 17.007 1.00 47.44 194 ASP A O 1
ATOM 1560 N N . THR A 1 195 ? -4.186 7.235 17.061 1.00 49.38 195 THR A N 1
ATOM 1561 C CA . THR A 1 195 ? -4.741 7.408 15.692 1.00 49.38 195 THR A CA 1
ATOM 1562 C C . THR A 1 195 ? -6.034 8.232 15.654 1.00 49.38 195 THR A C 1
ATOM 1564 O O . THR A 1 195 ? -6.781 8.220 14.676 1.00 49.38 195 THR A O 1
ATOM 1567 N N . HIS A 1 196 ? -6.296 8.950 16.740 1.00 43.09 196 HIS A N 1
ATOM 1568 C CA . HIS A 1 196 ? -7.597 9.439 17.199 1.00 43.09 196 HIS A CA 1
ATOM 1569 C C . HIS A 1 196 ? -8.318 10.503 16.401 1.00 43.09 196 HIS A C 1
ATOM 1571 O O . HIS A 1 196 ? -9.445 10.860 16.740 1.00 43.09 196 HIS A O 1
ATOM 1577 N N . ASP A 1 197 ? -7.689 10.927 15.324 1.00 45.56 197 ASP A N 1
ATOM 1578 C CA . ASP A 1 197 ? -8.113 12.054 14.522 1.00 45.56 197 ASP A CA 1
ATOM 1579 C C . ASP A 1 197 ? -8.571 11.611 13.116 1.00 45.56 197 ASP A C 1
ATOM 1581 O O . ASP A 1 197 ? -9.029 12.407 12.308 1.00 45.56 197 ASP A O 1
ATOM 1585 N N . LEU A 1 198 ? -8.562 10.313 12.792 1.00 41.53 198 LEU A N 1
ATOM 1586 C CA . LEU A 1 198 ? -9.017 9.805 11.479 1.00 41.53 198 LEU A CA 1
ATOM 1587 C C . LEU A 1 198 ? -10.376 9.120 11.497 1.00 41.53 198 LEU A C 1
ATOM 1589 O O . LEU A 1 198 ? -10.643 8.109 10.842 1.00 41.53 198 LEU A O 1
ATOM 1593 N N . GLU A 1 199 ? -11.266 9.739 12.253 1.00 52.25 199 GLU A N 1
ATOM 1594 C CA . GLU A 1 199 ? -12.357 9.072 12.941 1.00 52.25 199 GLU A CA 1
ATOM 1595 C C . GLU A 1 199 ? -13.723 9.188 12.247 1.00 52.25 199 GLU A C 1
ATOM 1597 O O . GLU A 1 199 ? -14.754 9.224 12.909 1.00 52.25 199 GLU A O 1
ATOM 1602 N N . LEU A 1 200 ? -13.785 9.191 10.911 1.00 46.38 200 LEU A N 1
ATOM 1603 C CA . LEU A 1 200 ? -15.089 9.194 10.234 1.00 46.38 200 LEU A CA 1
ATOM 1604 C C . LEU A 1 200 ? -15.365 7.962 9.401 1.00 46.38 200 LEU A C 1
ATOM 1606 O O . LEU A 1 200 ? -16.123 7.106 9.841 1.00 46.38 200 LEU A O 1
ATOM 1610 N N . LEU A 1 201 ? -14.756 7.799 8.231 1.00 40.56 201 LEU A N 1
ATOM 1611 C CA . LEU A 1 201 ? -15.078 6.649 7.375 1.00 40.56 201 LEU A CA 1
ATOM 1612 C C . LEU A 1 201 ? -14.558 5.325 7.940 1.00 40.56 201 LEU A C 1
ATOM 1614 O O . LEU A 1 201 ? -15.231 4.299 7.846 1.00 40.56 201 LEU A O 1
ATOM 1618 N N . VAL A 1 202 ? -13.384 5.372 8.571 1.00 47.19 202 VAL A N 1
ATOM 1619 C CA . VAL A 1 202 ? -12.733 4.212 9.183 1.00 47.19 202 VAL A CA 1
ATOM 1620 C C . VAL A 1 202 ? -13.465 3.781 10.457 1.00 47.19 202 VAL A C 1
ATOM 1622 O O . VAL A 1 202 ? -13.604 2.595 10.768 1.00 47.19 202 VAL A O 1
ATOM 1625 N N . PHE A 1 203 ? -13.996 4.773 11.164 1.00 48.25 203 PHE A N 1
ATOM 1626 C CA . PHE A 1 203 ? -14.780 4.579 12.360 1.00 48.25 203 PHE A CA 1
ATOM 1627 C C . PHE A 1 203 ? -16.136 3.943 12.007 1.00 48.25 203 PHE A C 1
ATOM 1629 O O . PHE A 1 203 ? -16.391 2.831 12.448 1.00 48.25 203 PHE A O 1
ATOM 1636 N N . VAL A 1 204 ? -16.945 4.514 11.099 1.00 46.62 204 VAL A N 1
ATOM 1637 C CA . VAL A 1 204 ? -18.339 4.082 10.804 1.00 46.62 204 VAL A CA 1
ATOM 1638 C C . VAL A 1 204 ? -18.565 2.564 10.694 1.00 46.62 204 VAL A C 1
ATOM 1640 O O . VAL A 1 204 ? -19.570 2.066 11.211 1.00 46.62 204 VAL A O 1
ATOM 1643 N N . GLU A 1 205 ? -17.693 1.819 10.008 1.00 43.94 205 GLU A N 1
ATOM 1644 C CA . GLU A 1 205 ? -17.876 0.368 9.835 1.00 43.94 205 GLU A CA 1
ATOM 1645 C C . GLU A 1 205 ? -17.372 -0.456 11.028 1.00 43.94 205 GLU A C 1
ATOM 1647 O O . GLU A 1 205 ? -18.046 -1.400 11.447 1.00 43.94 205 GLU A O 1
ATOM 1652 N N . ARG A 1 206 ? -16.259 -0.076 11.669 1.00 45.50 206 ARG A N 1
ATOM 1653 C CA . ARG A 1 206 ? -15.754 -0.815 12.840 1.00 45.50 206 ARG A CA 1
ATOM 1654 C C . ARG A 1 206 ? -16.384 -0.417 14.156 1.00 45.50 206 ARG A C 1
ATOM 1656 O O . ARG A 1 206 ? -16.550 -1.291 15.013 1.00 45.50 206 ARG A O 1
ATOM 1663 N N . THR A 1 207 ? -16.811 0.831 14.329 1.00 51.69 207 THR A N 1
ATOM 1664 C CA . THR A 1 207 ? -17.475 1.208 15.573 1.00 51.69 207 THR A CA 1
ATOM 1665 C C . THR A 1 207 ? -18.771 0.455 15.755 1.00 51.69 207 THR A C 1
ATOM 166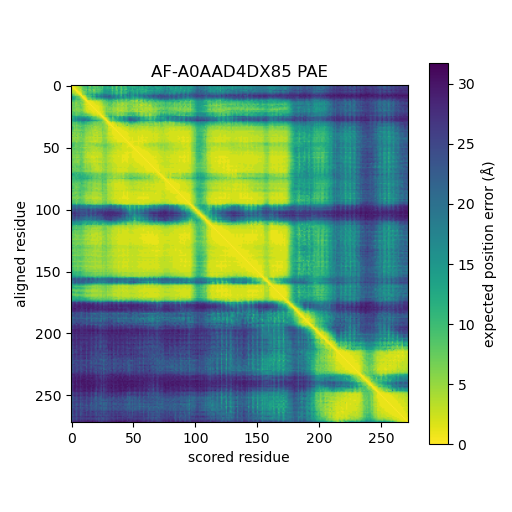7 O O . THR A 1 207 ? -19.099 0.159 16.884 1.00 51.69 207 THR A O 1
ATOM 1670 N N . LYS A 1 208 ? -19.485 0.026 14.709 1.00 49.62 208 LYS A N 1
ATOM 1671 C CA . LYS A 1 208 ? -20.691 -0.800 14.913 1.00 49.62 208 LYS A CA 1
ATOM 1672 C C . LYS A 1 208 ? -20.419 -2.069 15.725 1.00 49.62 208 LYS A C 1
ATOM 1674 O O . LYS A 1 208 ? -21.278 -2.484 16.497 1.00 49.62 208 LYS A O 1
ATOM 1679 N N . LYS A 1 209 ? -19.238 -2.675 15.558 1.00 52.53 209 LYS A N 1
ATOM 1680 C CA . LYS A 1 209 ? -18.824 -3.881 16.288 1.00 52.53 209 LYS A CA 1
ATOM 1681 C C . LYS A 1 209 ? -18.300 -3.546 17.688 1.00 52.53 209 LYS A C 1
ATOM 1683 O O . LYS A 1 209 ? -18.628 -4.253 18.632 1.00 52.53 209 LYS A O 1
ATOM 1688 N N . TYR A 1 210 ? -17.550 -2.453 17.837 1.00 50.00 210 TYR A N 1
ATOM 1689 C CA . TYR A 1 210 ? -17.035 -2.010 19.141 1.00 50.00 210 TYR A CA 1
ATOM 1690 C C . TYR A 1 210 ? -18.092 -1.324 20.020 1.00 50.00 210 TYR A C 1
ATOM 1692 O O . TYR A 1 210 ? -18.064 -1.493 21.230 1.00 50.00 210 TYR A O 1
ATOM 1700 N N . MET A 1 211 ? -19.085 -0.642 19.446 1.00 54.03 211 MET A N 1
ATOM 1701 C CA . MET A 1 211 ? -20.202 -0.020 20.168 1.00 54.03 211 MET A CA 1
ATOM 1702 C C . MET A 1 211 ? -21.036 -1.054 20.939 1.00 54.03 211 MET A C 1
ATOM 1704 O O . MET A 1 211 ? -21.660 -0.706 21.933 1.00 54.03 211 MET A O 1
ATOM 1708 N N . GLN A 1 212 ? -21.024 -2.325 20.517 1.00 56.81 212 GLN A N 1
ATOM 1709 C CA . GLN A 1 212 ? -21.687 -3.415 21.243 1.00 56.81 212 GLN A CA 1
ATOM 1710 C C . GLN A 1 212 ? -20.996 -3.765 22.571 1.00 56.81 212 GLN A C 1
ATOM 1712 O O . GLN A 1 212 ? -21.622 -4.383 23.428 1.00 56.81 212 GLN A O 1
ATOM 1717 N N . ILE A 1 213 ? -19.723 -3.392 22.738 1.00 51.31 213 ILE A N 1
ATOM 1718 C CA . ILE A 1 213 ? -18.917 -3.646 23.943 1.00 51.31 213 ILE A CA 1
ATOM 1719 C C . ILE A 1 213 ? -18.380 -2.358 24.591 1.00 51.31 213 ILE A C 1
ATOM 1721 O O . ILE A 1 213 ? -17.682 -2.432 25.599 1.00 51.31 213 ILE A O 1
ATOM 1725 N N . ALA A 1 214 ? -18.688 -1.191 24.021 1.00 59.91 214 ALA A N 1
ATOM 1726 C CA . ALA A 1 214 ? -18.225 0.111 24.486 1.00 59.91 214 ALA A CA 1
ATOM 1727 C C . ALA A 1 214 ? -18.941 0.538 25.774 1.00 59.91 214 ALA A C 1
ATOM 1729 O O . ALA A 1 214 ? -20.124 0.245 25.973 1.00 59.91 214 ALA A O 1
ATOM 1730 N N . SER A 1 215 ? -18.240 1.273 26.641 1.00 75.06 215 SER A N 1
ATOM 1731 C CA . SER A 1 215 ? -18.867 1.867 27.819 1.00 75.06 215 SER A CA 1
ATOM 1732 C C . SER A 1 215 ? -19.727 3.081 27.443 1.00 75.06 215 SER A C 1
ATOM 1734 O O . SER A 1 215 ? -19.580 3.679 26.375 1.00 75.06 215 SER A O 1
ATOM 1736 N N . ILE A 1 216 ? -20.615 3.492 28.354 1.00 75.88 216 ILE A N 1
ATOM 1737 C CA . ILE A 1 216 ? -21.419 4.719 28.210 1.00 75.88 216 ILE A CA 1
ATOM 1738 C C . ILE A 1 216 ? -20.520 5.945 27.970 1.00 75.88 216 ILE A C 1
ATOM 1740 O O . ILE A 1 216 ? -20.839 6.778 27.124 1.00 75.88 216 ILE A O 1
ATOM 1744 N N . SER A 1 217 ? -19.386 6.033 28.677 1.00 73.38 217 SER A N 1
ATOM 1745 C CA . SER A 1 217 ? -18.434 7.143 28.545 1.00 73.38 217 SER A CA 1
ATOM 1746 C C . SER A 1 217 ? -17.787 7.177 27.159 1.00 73.38 217 SER A C 1
ATOM 1748 O O . SER A 1 217 ? -17.627 8.252 26.584 1.00 73.38 217 SER A O 1
ATOM 1750 N N . ASP A 1 218 ? -17.460 6.011 26.598 1.00 66.62 218 ASP A N 1
ATOM 1751 C CA . ASP A 1 218 ? -16.837 5.911 25.272 1.00 66.62 218 ASP A CA 1
ATOM 1752 C C . ASP A 1 218 ? -17.814 6.346 24.175 1.00 66.62 218 ASP A C 1
ATOM 1754 O O . ASP A 1 218 ? -17.453 7.105 23.276 1.00 66.62 218 ASP A O 1
ATOM 1758 N N . LEU A 1 219 ? -19.080 5.924 24.282 1.00 65.44 219 LEU A N 1
ATOM 1759 C CA . LEU A 1 219 ? -20.133 6.327 23.347 1.00 65.44 219 LEU A CA 1
ATOM 1760 C C . LEU A 1 219 ? -20.428 7.830 23.421 1.00 65.44 219 LEU A C 1
ATOM 1762 O O . LEU A 1 219 ? -20.650 8.455 22.386 1.00 65.44 219 LEU A O 1
ATOM 1766 N N . GLN A 1 220 ? -20.417 8.424 24.617 1.00 79.06 220 GLN A N 1
ATOM 1767 C CA . GLN A 1 220 ? -20.600 9.869 24.790 1.00 79.06 220 GLN A CA 1
ATOM 1768 C C . GLN A 1 220 ? -19.442 10.670 24.189 1.00 79.06 220 GLN A C 1
ATOM 1770 O O . GLN A 1 220 ? -19.687 11.638 23.471 1.00 79.06 220 GLN A O 1
ATOM 1775 N N . ASN A 1 221 ? -18.201 10.244 24.444 1.00 71.25 221 ASN A N 1
ATOM 1776 C CA . ASN A 1 221 ? -17.008 10.885 23.894 1.00 71.25 221 ASN A CA 1
ATOM 1777 C C . ASN A 1 221 ? -17.014 10.843 22.359 1.00 71.25 221 ASN A C 1
ATOM 1779 O O . ASN A 1 221 ? -16.816 11.861 21.702 1.00 71.25 221 ASN A O 1
ATOM 1783 N N . LEU A 1 222 ? -17.350 9.683 21.791 1.00 68.62 222 LEU A N 1
ATOM 1784 C CA . LEU A 1 222 ? -17.528 9.524 20.354 1.00 68.62 222 LEU A CA 1
ATOM 1785 C C . LEU A 1 222 ? -18.573 10.488 19.778 1.00 68.62 222 LEU A C 1
ATOM 1787 O O . LEU A 1 222 ? -18.323 11.137 18.766 1.00 68.62 222 LEU A O 1
ATOM 1791 N N . ILE A 1 223 ? -19.762 10.557 20.384 1.00 76.75 223 ILE A N 1
ATOM 1792 C CA . ILE A 1 223 ? -20.823 11.448 19.894 1.00 76.75 223 ILE A CA 1
ATOM 1793 C C . ILE A 1 223 ? -20.330 12.897 19.890 1.00 76.75 223 ILE A C 1
ATOM 1795 O O . ILE A 1 223 ? -20.538 13.575 18.890 1.00 76.75 223 ILE A O 1
ATOM 1799 N N . GLY A 1 224 ? -19.641 13.327 20.954 1.00 78.19 224 GLY A N 1
ATOM 1800 C CA . GLY A 1 224 ? -19.056 14.666 21.051 1.00 78.19 224 GLY A CA 1
ATOM 1801 C C . GLY A 1 224 ? -18.096 14.966 19.904 1.00 78.19 224 GLY A C 1
ATOM 1802 O O . GLY A 1 224 ? -18.318 15.914 19.161 1.00 78.19 224 GLY A O 1
ATOM 1803 N N . LYS A 1 225 ? -17.108 14.096 19.676 1.00 70.44 225 LYS A N 1
ATOM 1804 C CA . LYS A 1 225 ? -16.158 14.263 18.568 1.00 70.44 225 LYS A CA 1
ATOM 1805 C C . LYS A 1 225 ? -16.828 14.268 17.193 1.00 70.44 225 LYS A C 1
ATOM 1807 O O . LYS A 1 225 ? -16.455 15.037 16.317 1.00 70.44 225 LYS A O 1
ATOM 1812 N N . VAL A 1 226 ? -17.817 13.400 16.975 1.00 70.69 226 VAL A N 1
ATOM 1813 C CA . VAL A 1 226 ? -18.545 13.347 15.698 1.00 70.69 226 VAL A CA 1
ATOM 1814 C C . VAL A 1 226 ? -19.370 14.614 15.476 1.00 70.69 226 VAL A C 1
ATOM 1816 O O . VAL A 1 226 ? -19.478 15.070 14.337 1.00 70.69 226 VAL A O 1
ATOM 1819 N N . ASP A 1 227 ? -19.953 15.174 16.536 1.00 79.56 227 ASP A N 1
ATOM 1820 C CA . ASP A 1 227 ? -20.631 16.468 16.478 1.00 79.56 227 ASP A CA 1
ATOM 1821 C C . ASP A 1 227 ? -19.623 17.593 16.163 1.00 79.56 227 ASP A C 1
ATOM 1823 O O . ASP A 1 227 ? -19.866 18.341 15.219 1.00 79.56 227 ASP A O 1
ATOM 1827 N N . ASP A 1 228 ? -18.443 17.616 16.799 1.00 76.19 228 ASP A N 1
ATOM 1828 C CA . ASP A 1 228 ? -17.379 18.588 16.488 1.00 76.19 228 ASP A CA 1
ATOM 1829 C C . ASP A 1 228 ? -16.954 18.532 15.010 1.00 76.19 228 ASP A C 1
ATOM 1831 O O . ASP A 1 228 ? -16.739 19.564 14.371 1.00 76.19 228 ASP A O 1
ATOM 1835 N N . VAL A 1 229 ? -16.842 17.337 14.418 1.00 69.38 229 VAL A N 1
ATOM 1836 C CA . VAL A 1 229 ? -16.483 17.232 12.995 1.00 69.38 229 VAL A CA 1
ATOM 1837 C C . VAL A 1 229 ? -17.622 17.685 12.078 1.00 69.38 229 VAL A C 1
ATOM 1839 O O . VAL A 1 229 ? -17.364 18.336 11.068 1.00 69.38 229 VAL A O 1
ATOM 1842 N N . LEU A 1 230 ? -18.880 17.383 12.411 1.00 75.31 230 LEU A N 1
ATOM 1843 C CA . LEU A 1 230 ? -20.023 17.870 11.630 1.00 75.31 230 LEU A CA 1
ATOM 1844 C C . LEU A 1 230 ? -20.117 19.396 11.652 1.00 75.31 230 LEU A C 1
ATOM 1846 O O . LEU A 1 230 ? -20.344 19.993 10.600 1.00 75.31 230 LEU A O 1
ATOM 1850 N N . ASP A 1 231 ? -19.881 20.009 12.809 1.00 80.25 231 ASP A N 1
ATOM 1851 C CA . ASP A 1 231 ? -19.893 21.463 12.974 1.00 80.25 231 ASP A CA 1
ATOM 1852 C C . ASP A 1 231 ? -18.781 22.141 12.154 1.00 80.25 231 ASP A C 1
ATOM 1854 O O . ASP A 1 231 ? -18.963 23.253 11.661 1.00 80.25 231 ASP A O 1
ATOM 1858 N N . ASN A 1 232 ? -17.652 21.455 11.943 1.00 72.81 232 ASN A N 1
ATOM 1859 C CA . ASN A 1 232 ? -16.573 21.924 11.071 1.00 72.81 232 ASN A CA 1
ATOM 1860 C C . ASN A 1 232 ? -16.859 21.711 9.571 1.00 72.81 232 ASN A C 1
ATOM 1862 O O . ASN A 1 232 ? -16.307 22.434 8.747 1.00 72.81 232 ASN A O 1
ATOM 1866 N N . MET A 1 233 ? -17.718 20.751 9.208 1.00 67.81 233 MET A N 1
ATOM 1867 C CA . MET A 1 233 ? -18.083 20.454 7.812 1.00 67.81 233 MET A CA 1
ATOM 1868 C C . MET A 1 233 ? -19.230 21.330 7.279 1.00 67.81 233 MET A C 1
ATOM 1870 O O . MET A 1 233 ? -19.303 21.589 6.080 1.00 67.81 233 MET A O 1
ATOM 1874 N N . GLU A 1 234 ? -20.151 21.784 8.134 1.00 66.69 234 GLU A N 1
ATOM 1875 C CA . GLU A 1 234 ? -21.306 22.594 7.704 1.00 66.69 234 GLU A CA 1
ATOM 1876 C C . GLU A 1 234 ? -20.958 23.979 7.097 1.00 66.69 234 GLU A C 1
ATOM 1878 O O . GLU A 1 234 ? -21.644 24.375 6.152 1.00 66.69 234 GLU A O 1
ATOM 1883 N N . PRO A 1 235 ? -19.908 24.711 7.530 1.00 57.41 235 PRO A N 1
ATOM 1884 C CA . PRO A 1 235 ? -19.559 26.017 6.960 1.00 57.41 235 PRO A CA 1
ATOM 1885 C C . PRO A 1 235 ? -18.927 25.964 5.558 1.00 57.41 235 PRO A C 1
ATOM 1887 O O . PRO A 1 235 ? -19.066 26.920 4.794 1.00 57.41 235 PRO A O 1
ATOM 1890 N N . GLU A 1 236 ? -18.220 24.885 5.200 1.00 52.34 236 GLU A N 1
ATOM 1891 C CA . GLU A 1 236 ? -17.503 24.785 3.911 1.00 52.34 236 GLU A CA 1
ATOM 1892 C C . GLU A 1 236 ? -18.442 24.478 2.729 1.00 52.34 236 GLU A C 1
ATOM 1894 O O . GLU A 1 236 ? -18.173 24.858 1.586 1.00 52.34 236 GLU A O 1
ATOM 1899 N N . MET A 1 237 ? -19.611 23.899 3.016 1.00 52.59 237 MET A N 1
ATOM 1900 C CA . MET A 1 237 ? -20.600 23.470 2.024 1.00 52.59 237 MET A CA 1
ATOM 1901 C C . MET A 1 237 ? -21.344 24.635 1.336 1.00 52.59 237 MET A C 1
ATOM 1903 O O . MET A 1 237 ? -21.901 24.455 0.251 1.00 52.59 237 MET A O 1
ATOM 1907 N N . GLU A 1 238 ? -21.352 25.840 1.925 1.00 51.78 238 GLU A N 1
ATOM 1908 C CA . GLU A 1 238 ? -22.020 27.022 1.346 1.00 51.78 238 GLU A CA 1
ATOM 1909 C C . GLU A 1 238 ? -21.177 27.758 0.286 1.00 51.78 238 GLU A C 1
ATOM 1911 O O . GLU A 1 238 ? -21.720 28.575 -0.463 1.00 51.78 238 GLU A O 1
ATOM 1916 N N . LEU A 1 239 ? -19.869 27.480 0.180 1.00 51.81 239 LEU A N 1
ATOM 1917 C CA . LEU A 1 239 ? -18.950 28.287 -0.639 1.00 51.81 239 LEU A CA 1
ATOM 1918 C C . LEU A 1 239 ? -18.395 27.592 -1.893 1.00 51.81 239 LEU A C 1
ATOM 1920 O O . LEU A 1 239 ? -18.019 28.300 -2.828 1.00 51.81 239 LEU A O 1
ATOM 1924 N N . ASN A 1 240 ? -18.396 26.256 -1.984 1.00 50.03 240 ASN A N 1
ATOM 1925 C CA . ASN A 1 240 ? -17.786 25.533 -3.110 1.00 50.03 240 ASN A CA 1
ATOM 1926 C C . ASN A 1 240 ? -18.762 24.558 -3.786 1.00 50.03 240 ASN A C 1
ATOM 1928 O O . ASN A 1 240 ? -18.913 23.402 -3.416 1.00 50.03 240 ASN A O 1
ATOM 1932 N N . MET A 1 241 ? -19.414 25.028 -4.849 1.00 48.56 241 MET A N 1
ATOM 1933 C CA . MET A 1 241 ? -20.455 24.291 -5.581 1.00 48.56 241 MET A CA 1
ATOM 1934 C C . MET A 1 241 ? -19.932 23.273 -6.624 1.00 48.56 241 MET A C 1
ATOM 1936 O O . MET A 1 241 ? -20.712 22.849 -7.476 1.00 48.56 241 MET A O 1
ATOM 1940 N N . GLN A 1 242 ? -18.641 22.907 -6.628 1.00 48.34 242 GLN A N 1
ATOM 1941 C CA . GLN A 1 242 ? -18.037 22.138 -7.737 1.00 48.34 242 GLN A CA 1
ATOM 1942 C C . GLN A 1 242 ? -17.477 20.737 -7.409 1.00 48.34 242 GLN A C 1
ATOM 1944 O O . GLN A 1 242 ? -17.323 19.980 -8.361 1.00 48.34 242 GLN A O 1
ATOM 1949 N N . ASP A 1 243 ? -17.322 20.329 -6.140 1.00 47.78 243 ASP A N 1
ATOM 1950 C CA . ASP A 1 243 ? -16.792 18.993 -5.750 1.00 47.78 243 ASP A CA 1
ATOM 1951 C C . ASP A 1 243 ? -17.797 18.124 -4.938 1.00 47.78 243 ASP A C 1
ATOM 1953 O O . ASP A 1 243 ? -17.444 17.301 -4.097 1.00 47.78 243 ASP A O 1
ATOM 1957 N N . LEU A 1 244 ? -19.097 18.280 -5.211 1.00 51.78 244 LEU A N 1
ATOM 1958 C CA . LEU A 1 244 ? -20.209 17.817 -4.357 1.00 51.78 244 LEU A CA 1
ATOM 1959 C C . LEU A 1 244 ? -20.428 16.292 -4.224 1.00 51.78 244 LEU A C 1
ATOM 1961 O O . LEU A 1 244 ? -21.171 15.877 -3.330 1.00 51.78 244 LEU A O 1
ATOM 1965 N N . GLU A 1 245 ? -19.863 15.442 -5.087 1.00 51.12 245 GLU A N 1
ATOM 1966 C CA . GLU A 1 245 ? -20.214 14.007 -5.086 1.00 51.12 245 GLU A CA 1
ATOM 1967 C C . GLU A 1 245 ? -19.438 13.179 -4.046 1.00 51.12 245 GLU A C 1
ATOM 1969 O O . GLU A 1 245 ? -20.040 12.338 -3.373 1.00 51.12 245 GLU A O 1
ATOM 1974 N N . GLU A 1 246 ? -18.139 13.427 -3.854 1.00 47.81 246 GLU A N 1
ATOM 1975 C CA . GLU A 1 246 ? -17.332 12.694 -2.861 1.00 47.81 246 GLU A CA 1
ATOM 1976 C C . GLU A 1 246 ? -17.506 13.263 -1.444 1.00 47.81 246 GLU A C 1
ATOM 1978 O O . GLU A 1 246 ? -17.630 12.503 -0.480 1.00 47.81 246 GLU A O 1
ATOM 1983 N N . GLU A 1 247 ? -17.619 14.586 -1.311 1.00 51.03 247 GLU A N 1
ATOM 1984 C CA . GLU A 1 247 ? -17.770 15.267 -0.019 1.00 51.03 247 GLU A CA 1
ATOM 1985 C C . GLU A 1 247 ? -19.130 14.963 0.641 1.00 51.03 247 GLU A C 1
ATOM 1987 O O . GLU A 1 247 ? -19.217 14.689 1.842 1.00 51.03 247 GLU A O 1
ATOM 1992 N N . GLY A 1 248 ? -20.195 14.852 -0.164 1.00 58.19 248 GLY A N 1
ATOM 1993 C CA . GLY A 1 248 ? -21.520 14.453 0.315 1.00 58.19 248 GLY A CA 1
ATOM 1994 C C . GLY A 1 248 ? -21.564 13.027 0.878 1.00 58.19 248 GLY A C 1
ATOM 1995 O O . GLY A 1 248 ? -22.274 12.761 1.855 1.00 58.19 248 GLY A O 1
ATOM 1996 N N . ALA A 1 249 ? -20.779 12.103 0.316 1.00 56.47 249 ALA A N 1
ATOM 1997 C CA . ALA A 1 249 ? -20.707 10.727 0.805 1.00 56.47 249 ALA A CA 1
ATOM 1998 C C . ALA A 1 249 ? -20.093 10.653 2.214 1.00 56.47 249 ALA A C 1
ATOM 2000 O O . ALA A 1 249 ? -20.568 9.878 3.054 1.00 56.47 249 ALA A O 1
ATOM 2001 N N . VAL A 1 250 ? -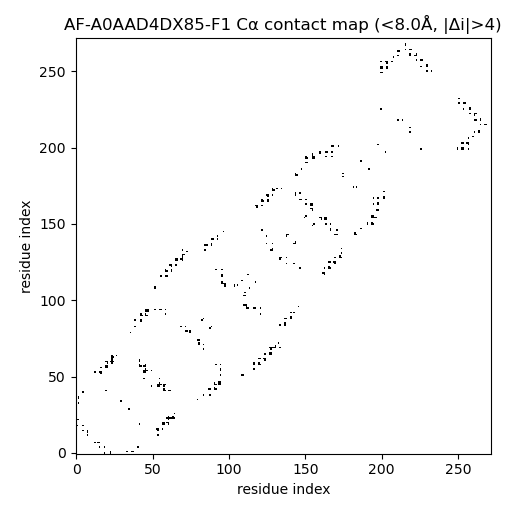19.099 11.503 2.498 1.00 57.38 250 VAL A N 1
ATOM 2002 C CA . VAL A 1 250 ? -18.456 11.601 3.815 1.00 57.38 250 VAL A CA 1
ATOM 2003 C C . VAL A 1 250 ? -19.463 12.085 4.852 1.00 57.38 250 VAL A C 1
ATOM 2005 O O . VAL A 1 250 ? -19.724 11.362 5.815 1.00 57.38 250 VAL A O 1
ATOM 2008 N N . THR A 1 251 ? -20.111 13.236 4.637 1.00 66.44 251 THR A N 1
ATOM 2009 C CA . THR A 1 251 ? -21.092 13.803 5.583 1.00 66.44 251 THR A CA 1
ATOM 2010 C C . THR A 1 251 ? -22.241 12.834 5.881 1.00 66.44 251 THR A C 1
ATOM 2012 O O . THR A 1 251 ? -22.686 12.714 7.028 1.00 66.44 251 THR A O 1
ATOM 2015 N N . ILE A 1 252 ? -22.721 12.100 4.870 1.00 69.69 252 ILE A N 1
ATOM 2016 C CA . ILE A 1 252 ? -23.758 11.070 5.044 1.00 69.69 252 ILE A CA 1
ATOM 2017 C C . ILE A 1 252 ? -23.257 9.937 5.949 1.00 69.69 252 ILE A C 1
ATOM 2019 O O . ILE A 1 252 ? -23.985 9.508 6.854 1.00 69.69 252 ILE A O 1
ATOM 2023 N N . ALA A 1 253 ? -22.025 9.463 5.743 1.00 62.78 253 ALA A N 1
ATOM 2024 C CA . ALA A 1 253 ? -21.423 8.431 6.581 1.00 62.78 253 ALA A CA 1
ATOM 2025 C C . ALA A 1 253 ? -21.277 8.910 8.035 1.00 62.78 253 ALA A C 1
ATOM 2027 O O . ALA A 1 253 ? -21.718 8.209 8.951 1.00 62.78 253 ALA A O 1
ATOM 2028 N N . VAL A 1 254 ? -20.782 10.136 8.246 1.00 65.75 254 VAL A N 1
ATOM 2029 C CA . VAL A 1 254 ? -20.645 10.752 9.576 1.00 65.75 254 VAL A CA 1
ATOM 2030 C C . VAL A 1 254 ? -21.976 10.790 10.327 1.00 65.75 254 VAL A C 1
ATOM 2032 O O . VAL A 1 254 ? -22.096 10.299 11.454 1.00 65.75 254 VAL A O 1
ATOM 2035 N N . LYS A 1 255 ? -23.020 11.325 9.679 1.00 77.12 255 LYS A N 1
ATOM 2036 C CA . LYS A 1 255 ? -24.362 11.441 10.271 1.00 77.12 255 LYS A CA 1
ATOM 2037 C C . LYS A 1 255 ? -24.926 10.066 10.642 1.00 77.12 255 LYS A C 1
ATOM 2039 O O . LYS A 1 255 ? -25.576 9.923 11.680 1.00 77.12 255 LYS A O 1
ATOM 2044 N N . LYS A 1 256 ? -24.655 9.039 9.831 1.00 74.19 256 LYS A N 1
ATOM 2045 C CA . LYS A 1 256 ? -25.080 7.656 10.093 1.00 74.19 256 LYS A CA 1
ATOM 2046 C C . LYS A 1 256 ? -24.376 7.049 11.312 1.00 74.19 256 LYS A C 1
ATOM 2048 O O . LYS A 1 256 ? -25.043 6.400 12.123 1.00 74.19 256 LYS A O 1
ATOM 2053 N N . LEU A 1 257 ? -23.071 7.271 11.467 1.00 70.38 257 LEU A N 1
ATOM 2054 C CA . LEU A 1 257 ? -22.305 6.835 12.641 1.00 70.38 257 LEU A CA 1
ATOM 2055 C C . LEU A 1 257 ? -22.834 7.484 13.921 1.00 70.38 257 LEU A C 1
ATOM 2057 O O . LEU A 1 257 ? -23.157 6.772 14.872 1.00 70.38 257 LEU A O 1
ATOM 2061 N N . ARG A 1 258 ? -23.023 8.808 13.906 1.00 82.12 258 ARG A N 1
ATOM 2062 C CA . ARG A 1 258 ? -23.582 9.563 15.033 1.00 82.12 258 ARG A CA 1
ATOM 2063 C C . ARG A 1 258 ? -24.903 8.987 15.533 1.00 82.12 258 ARG A C 1
ATOM 2065 O O . ARG A 1 258 ? -25.086 8.751 16.725 1.00 82.12 258 ARG A O 1
ATOM 2072 N N . ASN A 1 259 ? -25.830 8.749 14.606 1.00 80.06 259 ASN A N 1
ATOM 2073 C CA . ASN A 1 259 ? -27.151 8.220 14.935 1.00 80.06 25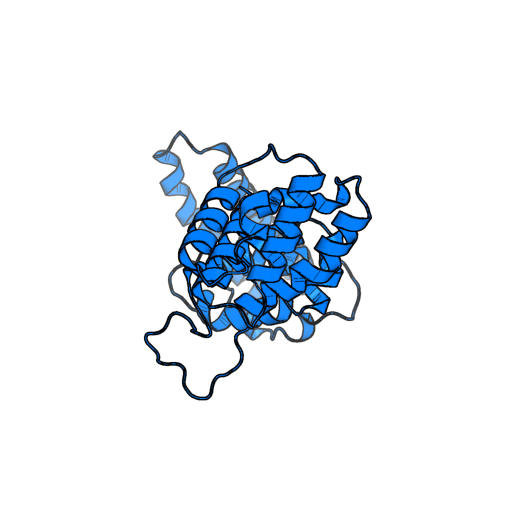9 ASN A CA 1
ATOM 2074 C C . ASN A 1 259 ? -27.060 6.794 15.492 1.00 80.06 259 ASN A C 1
ATOM 2076 O O . ASN A 1 259 ? -27.782 6.446 16.421 1.00 80.06 259 ASN A O 1
ATOM 2080 N N . THR A 1 260 ? -26.145 5.979 14.961 1.00 73.62 260 THR A N 1
ATOM 2081 C CA . THR A 1 260 ? -25.908 4.622 15.470 1.00 73.62 260 THR A CA 1
ATOM 2082 C C . THR A 1 260 ? -25.380 4.658 16.908 1.00 73.62 260 THR A C 1
ATOM 2084 O O . THR A 1 260 ? -25.903 3.938 17.756 1.00 73.62 260 THR A O 1
ATOM 2087 N N . ALA A 1 261 ? -24.421 5.543 17.204 1.00 67.88 261 ALA A N 1
ATOM 2088 C CA . ALA A 1 261 ? -23.878 5.736 18.549 1.00 67.88 261 ALA A CA 1
ATOM 2089 C C . ALA A 1 261 ? -24.959 6.160 19.558 1.00 67.88 261 ALA A C 1
ATOM 2091 O O . ALA A 1 261 ? -25.070 5.562 20.628 1.00 67.88 261 ALA A O 1
ATOM 2092 N N . ARG A 1 262 ? -25.798 7.147 19.197 1.00 83.19 262 ARG A N 1
ATOM 2093 C CA . ARG A 1 262 ? -26.902 7.631 20.050 1.00 83.19 262 ARG A CA 1
ATOM 2094 C C . ARG A 1 262 ? -27.909 6.534 20.370 1.00 83.19 262 ARG A C 1
ATOM 2096 O O . ARG A 1 262 ? -28.229 6.336 21.536 1.00 83.19 262 ARG A O 1
ATOM 2103 N N . ASN A 1 263 ? -28.338 5.775 19.363 1.00 80.25 263 ASN A N 1
ATOM 2104 C CA . ASN A 1 263 ? -29.292 4.684 19.566 1.00 80.25 263 ASN A CA 1
ATOM 2105 C C . ASN A 1 263 ? -28.749 3.615 20.533 1.00 80.25 263 ASN A C 1
ATOM 2107 O O . ASN A 1 263 ? -29.492 3.088 21.360 1.00 80.25 263 ASN A O 1
ATOM 2111 N N . MET A 1 264 ? -27.453 3.291 20.450 1.00 73.19 264 MET A N 1
ATOM 2112 C CA . MET A 1 264 ? -26.832 2.326 21.366 1.00 73.19 264 MET A CA 1
ATOM 2113 C C . MET A 1 264 ? -26.670 2.890 22.780 1.00 73.19 264 MET A C 1
ATOM 2115 O O . MET A 1 264 ? -26.962 2.187 23.747 1.00 73.19 264 MET A O 1
ATOM 2119 N N . LEU A 1 265 ? -26.283 4.161 22.907 1.00 82.25 265 LEU A N 1
ATOM 2120 C CA . LEU A 1 265 ? -26.206 4.855 24.192 1.00 82.25 265 LEU A CA 1
ATOM 2121 C C . LEU A 1 265 ? -27.568 4.864 24.904 1.00 82.25 265 LEU A C 1
ATOM 2123 O O . LEU A 1 265 ? -27.651 4.493 26.073 1.00 82.25 265 LEU A O 1
ATOM 2127 N N . GLU A 1 266 ? -28.643 5.216 24.194 1.00 89.31 266 GLU A N 1
ATOM 2128 C CA . GLU A 1 266 ? -30.012 5.188 24.724 1.00 89.31 266 GLU A CA 1
ATOM 2129 C C . GLU A 1 266 ? -30.419 3.779 25.173 1.00 89.31 266 GLU A C 1
ATOM 2131 O O . GLU A 1 266 ? -30.994 3.609 26.249 1.00 89.31 266 GLU A O 1
ATOM 2136 N N . SER A 1 267 ? -30.080 2.750 24.390 1.00 83.19 267 SER A N 1
ATOM 2137 C CA . SER A 1 267 ? -30.359 1.362 24.766 1.00 83.19 267 SER A CA 1
ATOM 2138 C C . SER A 1 267 ? -29.618 0.932 26.035 1.00 83.19 267 SER A C 1
ATOM 2140 O O . SER A 1 267 ? -30.186 0.180 26.822 1.00 83.19 267 SER A O 1
ATOM 2142 N N . LEU A 1 268 ? -28.369 1.357 26.239 1.00 78.81 268 LEU A N 1
ATOM 2143 C CA . LEU A 1 268 ? -27.590 1.001 27.431 1.00 78.81 268 LEU A CA 1
ATOM 2144 C C . LEU A 1 268 ? -28.090 1.734 28.679 1.00 78.81 268 LEU A C 1
ATOM 2146 O O . LEU A 1 268 ? -28.218 1.115 29.732 1.00 78.81 268 LEU A O 1
ATOM 2150 N N . VAL A 1 269 ? -28.431 3.019 28.547 1.00 88.19 269 VAL A N 1
ATOM 2151 C CA . VAL A 1 269 ? -28.997 3.828 29.638 1.00 88.19 269 VAL A CA 1
ATOM 2152 C C . VAL A 1 269 ? -30.347 3.276 30.097 1.00 88.19 269 VAL A C 1
ATOM 2154 O O . VAL A 1 269 ? -30.592 3.212 31.294 1.00 88.19 269 VAL A O 1
ATOM 2157 N N . ASN A 1 270 ? -31.201 2.826 29.174 1.00 86.81 270 ASN A N 1
ATOM 2158 C CA . ASN A 1 270 ? -32.522 2.280 29.515 1.00 86.81 270 ASN A CA 1
ATOM 2159 C C . ASN A 1 270 ? -32.479 0.883 30.166 1.00 86.81 270 ASN A C 1
ATOM 2161 O O . ASN A 1 270 ? -33.481 0.446 30.729 1.00 86.81 270 ASN A O 1
ATOM 2165 N N . ASN A 1 271 ? -31.351 0.175 30.061 1.00 78.19 271 ASN A N 1
ATOM 2166 C CA . ASN A 1 271 ? -31.162 -1.171 30.608 1.00 78.19 271 ASN A CA 1
ATOM 2167 C C . ASN A 1 271 ? -30.402 -1.184 31.954 1.00 78.19 271 ASN A C 1
ATOM 2169 O O . ASN A 1 271 ? -30.183 -2.269 32.497 1.00 78.19 271 ASN A O 1
ATOM 2173 N N . CYS A 1 272 ? -29.993 -0.018 32.469 1.00 69.88 272 CYS A N 1
ATOM 2174 C CA . CYS A 1 272 ? -29.346 0.161 33.778 1.00 69.88 272 CYS A CA 1
ATOM 2175 C C . CYS A 1 272 ? -30.342 0.699 34.815 1.00 69.88 272 CYS A C 1
ATOM 2177 O O . CYS A 1 272 ? -30.237 0.279 35.990 1.00 69.88 272 CYS A O 1
#

Foldseek 3Di:
DLVVLVVVVPPCLVVLLVVLQVLLVDPDDDDPVSVLSLLVSLLVQLDLVHDLSSNLSSLSSCLSCLLVLLVLVPDPPPVSSCCSLPRVLLSLVSNQCDDPDVDDPVPDPRDNDDQVSLLSSLSSLLSNLQRPSNLVSCQVSCVLVVLLVCLVVQQQDPDHRSSLLSSLSNCQSNPDPDDPDGPCVVCDPVSVVSSPPNCFPSPLPVVLVVLVVDDLVRLVVSLVVLVVVLVVLVVVVVPDPDPCPPSVVRNVRSVNSNVSSVVSSVVVVVVD

Radius of gyration: 21.69 Å; Cα contacts (8 Å, |Δi|>4): 245; chains: 1; bounding box: 59×45×58 Å

Mean predicted aligned error: 14.16 Å

Nearest PDB structures (foldseek):
  3ifq-assembly1_A  TM=5.580E-01  e=3.530E-01  Homo sapiens
  8eic-assembly1_A  TM=3.020E-01  e=2.623E-01  Homo sapiens
  3zik-assembly1_A  TM=4.496E-01  e=3.791E+00  Eremothecium gossypii
  7mqa-assembly1_SP  TM=4.150E-01  e=4.686E+00  Homo sapiens

Solvent-accessible surface area (backbone atoms only — not comparable to full-atom values): 15637 Å² total; per-residue (Å²): 105,75,72,53,61,71,64,51,81,58,92,42,62,65,64,48,36,55,49,32,50,52,54,25,67,59,79,87,80,67,55,71,72,54,46,47,53,45,53,54,48,39,35,59,35,14,36,78,90,41,60,70,70,43,17,51,30,24,50,52,20,48,39,59,43,22,66,66,60,33,48,40,89,78,49,85,53,62,67,55,41,51,49,47,60,68,44,39,54,52,23,59,40,40,59,63,59,64,76,88,59,99,70,69,62,91,81,54,92,79,50,82,75,46,76,68,63,52,38,44,48,37,55,31,51,35,41,29,35,75,29,72,85,39,41,64,44,42,56,74,59,39,48,56,62,52,47,59,70,42,39,78,73,41,33,71,48,103,54,92,37,74,53,37,54,32,44,52,53,30,55,56,58,59,53,68,91,81,69,99,81,59,76,67,80,73,58,47,72,64,60,56,63,43,48,68,84,60,69,43,79,67,32,47,70,52,42,64,66,47,60,78,75,51,52,70,67,56,40,51,53,49,44,51,55,52,49,56,51,49,65,65,52,61,71,59,67,81,76,58,93,80,66,64,74,68,57,50,54,50,56,53,48,42,55,52,37,44,54,51,43,51,55,51,45,53,55,53,62,78,74,108

Sequence (272 aa):
MVDYLNDIYSDDHEAAYDILLLLGTIKGSCSPAKQHLFIERLIACMDSNIPFHLRHAALRAAHSAREEIASIDTIDDARLREMVLTNLSPAIMSVVCLHPSPMPANDGSDRFFDYHRDLCYLEIIFALARNSIWHPHLSQDRHIDRCISMIPKYCNSEYYSQHAFYIAGILLQIAPEQSSDTSLDSVTEQQWWDTHDLELLVFVERTKKYMQIASISDLQNLIGKVDDVLDNMEPEMELNMQDLEEEGAVTIAVKKLRNTARNMLESLVNNC

Secondary structure (DSSP, 8-state):
-GGGGGTTTSS-HHHHHHHHHHHHH--S---HHHHHHHHHHHHHHHSTTS-HHHHHHHHHHHHHTHHHHHTGGG-S-HHHHHHIIIIIHHHHHHHHS----S---TTSS--S--HHHHHHHHHHHHHHHTSGGGHHHHHHTTHHHHHHHHHHHHTSSSS--HHHHHHHHHHHHHS-SS-S--GGGGS-HHHHHTSTT-TTHHHHHHHHHHTTT--HHHHHHHHHHHHHHHHHHTTGGGT-TT-HHHHHHHHHHHHHHHHHHHHHHHHHHHT-

pLDDT: mean 72.99, std 16.8, range [36.56, 96.56]

Organism: NCBI:txid1912939